Protein AF-A0A8J8MQC3-F1 (afdb_monomer)

pLDDT: mean 91.98, std 9.02, range [53.22, 98.75]

Solvent-accessible surface area (backbone atoms only — not comparable to full-atom values): 9879 Å² total; per-residue (Å²): 137,85,86,46,95,90,44,45,62,39,51,44,74,49,48,96,68,76,47,48,95,89,45,68,57,41,41,36,62,57,50,32,45,44,93,71,64,72,62,96,86,53,83,78,80,62,52,67,92,66,50,73,70,41,38,54,51,28,52,52,51,20,51,51,22,43,57,48,13,54,48,22,47,54,44,20,76,62,34,79,48,69,66,53,22,52,31,24,46,32,45,17,52,27,26,45,41,51,17,49,50,28,27,46,46,45,62,48,96,64,83,83,88,74,82,79,75,88,62,83,82,47,82,41,57,66,49,42,33,57,50,51,32,51,49,30,53,47,52,38,52,51,43,62,74,46,36,93,68,42,58,71,74,54,35,54,53,43,50,42,50,39,55,32,30,52,42,41,32,50,46,32,51,54,53,59,73,72,111

Organism: NCBI:txid1348613

Nearest PDB structures (foldseek):
  3o7r-assembly1_A  TM=7.666E-01  e=1.009E-02  Equus caballus
  5hqo-assembly1_A  TM=6.997E-01  e=7.873E-03  Equus caballus
  2fg8-assembly1_G  TM=7.806E-01  e=2.018E-02  Homo sapiens
  5d8r-assembly1_E-2  TM=7.360E-01  e=2.460E-02  Pseudomonas aeruginosa PAO1
  7mjq-assembly1_G  TM=2.977E-01  e=1.201E-01  Rattus norvegicus

Mean predicted aligned error: 4.15 Å

Radius of gyration: 16.19 Å; Cα contacts (8 Å, |Δi|>4): 223; chains: 1; bounding box: 40×36×42 Å

Structure (mmCIF, N/CA/C/O backbone):
data_AF-A0A8J8MQC3-F1
#
_entry.id   AF-A0A8J8MQC3-F1
#
loop_
_atom_site.group_PDB
_atom_site.id
_atom_site.type_symbol
_atom_site.label_atom_id
_atom_site.label_alt_id
_atom_site.label_comp_id
_atom_site.label_asym_id
_atom_site.label_entity_id
_atom_site.label_seq_id
_atom_site.pdbx_PDB_ins_code
_atom_site.Cartn_x
_atom_site.Cartn_y
_atom_site.Cartn_z
_atom_site.occupancy
_atom_site.B_iso_or_equiv
_atom_site.auth_seq_id
_atom_site.auth_comp_id
_atom_site.auth_asym_id
_atom_site.auth_atom_id
_atom_site.pdbx_PDB_model_num
ATOM 1 N N . MET A 1 1 ? 14.486 -1.994 0.206 1.00 76.06 1 MET A N 1
ATOM 2 C CA . MET A 1 1 ? 14.299 -1.926 1.677 1.00 76.06 1 MET A CA 1
ATOM 3 C C . MET A 1 1 ? 14.623 -3.294 2.251 1.00 76.06 1 MET A C 1
ATOM 5 O O . MET A 1 1 ? 14.338 -4.269 1.572 1.00 76.06 1 MET A O 1
ATOM 9 N N . THR A 1 2 ? 15.209 -3.383 3.447 1.00 86.50 2 THR A N 1
ATOM 10 C CA . THR A 1 2 ? 15.622 -4.672 4.035 1.00 86.50 2 THR A CA 1
ATOM 11 C C . THR A 1 2 ? 14.709 -5.054 5.197 1.00 86.50 2 THR A C 1
ATOM 13 O O . THR A 1 2 ? 14.585 -4.295 6.164 1.00 86.50 2 THR A O 1
ATOM 16 N N . ILE A 1 3 ? 14.092 -6.232 5.107 1.00 90.06 3 ILE A N 1
ATOM 17 C CA . ILE A 1 3 ? 13.278 -6.817 6.179 1.00 90.06 3 ILE A CA 1
ATOM 18 C C . ILE A 1 3 ? 14.213 -7.367 7.265 1.00 90.06 3 ILE A C 1
ATOM 20 O O . ILE A 1 3 ? 15.235 -7.978 6.959 1.00 90.06 3 ILE A O 1
ATOM 24 N N . ASN A 1 4 ? 13.910 -7.100 8.533 1.00 91.19 4 ASN A N 1
ATOM 25 C CA . ASN A 1 4 ? 14.691 -7.529 9.690 1.00 91.19 4 ASN A CA 1
ATOM 26 C C . ASN A 1 4 ? 13.816 -7.658 10.949 1.00 91.19 4 ASN A C 1
ATOM 28 O O . ASN A 1 4 ? 12.628 -7.334 10.951 1.00 91.19 4 ASN A O 1
ATOM 32 N N . ASN A 1 5 ? 14.440 -8.070 12.054 1.00 91.62 5 ASN A N 1
ATOM 33 C CA . ASN A 1 5 ? 13.800 -8.302 13.352 1.00 91.62 5 ASN A CA 1
ATOM 34 C C . ASN A 1 5 ? 13.118 -7.075 13.993 1.00 91.62 5 ASN A C 1
ATOM 36 O O . ASN A 1 5 ? 12.459 -7.223 15.016 1.00 91.62 5 ASN A O 1
ATOM 40 N N . LYS A 1 6 ? 13.274 -5.872 13.434 1.00 92.56 6 LYS A N 1
ATOM 41 C CA . LYS A 1 6 ? 12.630 -4.645 13.926 1.00 92.56 6 LYS A CA 1
ATOM 42 C C . LYS A 1 6 ? 11.442 -4.204 13.081 1.00 92.56 6 LYS A C 1
ATOM 44 O O . LYS A 1 6 ? 10.714 -3.321 13.517 1.00 92.56 6 LYS A O 1
ATOM 49 N N . ASN A 1 7 ? 11.281 -4.740 11.871 1.00 94.12 7 ASN A N 1
ATOM 50 C CA . ASN A 1 7 ? 10.292 -4.235 10.919 1.00 94.12 7 ASN A CA 1
ATOM 51 C C . ASN A 1 7 ? 9.411 -5.313 10.276 1.00 94.12 7 ASN A C 1
ATOM 53 O O . ASN A 1 7 ? 8.507 -4.956 9.531 1.00 94.12 7 ASN A O 1
ATOM 57 N N . TYR A 1 8 ? 9.619 -6.598 10.576 1.00 93.88 8 TYR A N 1
ATOM 58 C CA . TYR A 1 8 ? 8.833 -7.681 9.976 1.00 93.88 8 TYR A CA 1
ATOM 59 C C . TYR A 1 8 ? 7.328 -7.613 10.292 1.00 93.88 8 TYR A C 1
ATOM 61 O O . TYR A 1 8 ? 6.543 -8.108 9.493 1.00 93.88 8 TYR A O 1
ATOM 69 N N . GLN A 1 9 ? 6.925 -6.961 11.390 1.00 94.69 9 GLN A N 1
ATOM 70 C CA . GLN A 1 9 ? 5.516 -6.757 11.769 1.00 94.69 9 GLN A CA 1
ATOM 71 C C . GLN A 1 9 ? 4.951 -5.378 11.392 1.00 94.69 9 GLN A C 1
ATOM 73 O O . GLN A 1 9 ? 3.872 -5.021 11.859 1.00 94.69 9 GLN A O 1
ATOM 78 N N . LEU A 1 10 ? 5.665 -4.553 10.612 1.00 95.44 10 LEU A N 1
ATOM 79 C CA . LEU A 1 10 ? 5.071 -3.279 10.194 1.00 95.44 10 LEU A CA 1
ATOM 80 C C . LEU A 1 10 ? 3.808 -3.532 9.368 1.00 95.44 10 LEU A C 1
ATOM 82 O O . LEU A 1 10 ? 3.776 -4.428 8.528 1.00 95.44 10 LEU A O 1
ATOM 86 N N . ASN A 1 11 ? 2.805 -2.689 9.609 1.00 96.00 11 ASN A N 1
ATOM 87 C CA . ASN A 1 11 ? 1.535 -2.674 8.894 1.00 96.00 11 ASN A CA 1
ATOM 88 C C . ASN A 1 11 ? 0.714 -3.975 9.014 1.00 96.00 11 ASN A C 1
ATOM 90 O O . ASN A 1 11 ? -0.086 -4.289 8.134 1.00 96.00 11 ASN A O 1
ATOM 94 N N . ALA A 1 12 ? 0.911 -4.746 10.088 1.00 94.62 12 A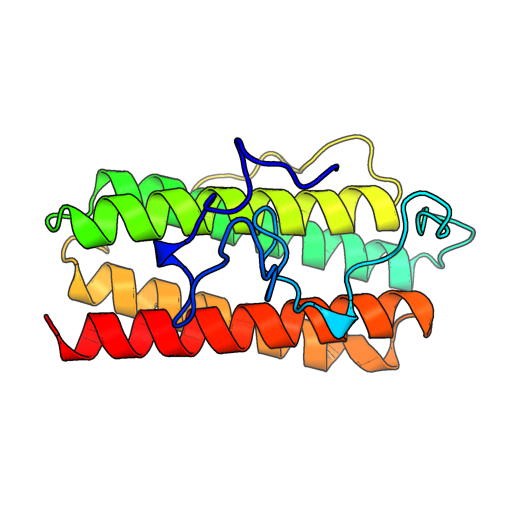LA A N 1
ATOM 95 C CA . ALA A 1 12 ? 0.283 -6.053 10.273 1.00 94.62 12 ALA A CA 1
ATOM 96 C C . ALA A 1 12 ? -1.257 -6.012 10.302 1.00 94.62 12 ALA A C 1
ATOM 98 O O . ALA A 1 12 ? -1.882 -6.979 9.880 1.00 94.62 12 ALA A O 1
ATOM 99 N N . SER A 1 13 ? -1.889 -4.907 10.723 1.00 94.56 13 SER A N 1
ATOM 100 C CA . SER A 1 13 ? -3.360 -4.824 10.777 1.00 94.56 13 SER A CA 1
ATOM 101 C C . SER A 1 13 ? -4.025 -4.765 9.399 1.00 94.56 13 SER A C 1
ATOM 103 O O . SER A 1 13 ? -5.230 -4.980 9.282 1.00 94.56 13 SER A O 1
ATOM 105 N N . THR A 1 14 ? -3.246 -4.505 8.347 1.00 94.69 14 THR A N 1
ATOM 106 C CA . THR A 1 14 ? -3.730 -4.403 6.962 1.00 94.69 14 THR A CA 1
ATOM 107 C C . THR A 1 14 ? -3.886 -5.759 6.271 1.00 94.69 14 THR A C 1
ATOM 109 O O . THR A 1 14 ? -4.305 -5.817 5.115 1.00 94.69 14 THR A O 1
ATOM 112 N N . PHE A 1 15 ? -3.589 -6.858 6.975 1.00 93.62 15 PHE A N 1
ATOM 113 C CA . PHE A 1 15 ? -3.551 -8.211 6.428 1.00 93.62 15 PHE A CA 1
ATOM 114 C C . PHE A 1 15 ? -4.220 -9.229 7.353 1.00 93.62 15 PHE A C 1
ATOM 116 O O . PHE A 1 15 ? -4.339 -9.020 8.556 1.00 93.62 15 PHE A O 1
ATOM 123 N N . THR A 1 16 ? -4.677 -10.350 6.786 1.00 91.62 16 THR A N 1
ATOM 124 C CA . THR A 1 16 ? -5.318 -11.427 7.565 1.00 91.62 16 THR A CA 1
ATOM 125 C C . THR A 1 16 ? -4.336 -12.444 8.138 1.00 91.62 16 THR A C 1
ATOM 127 O O . THR A 1 16 ? -4.723 -13.261 8.970 1.00 91.62 16 THR A O 1
ATOM 130 N N . ASP A 1 17 ? -3.096 -12.445 7.658 1.00 90.56 17 ASP A N 1
ATOM 131 C CA . ASP A 1 17 ? -2.012 -13.272 8.179 1.00 90.56 17 ASP A CA 1
ATOM 132 C C . ASP A 1 17 ? -0.860 -12.386 8.669 1.00 90.56 17 ASP A C 1
ATOM 134 O O . ASP A 1 17 ? -0.789 -11.192 8.370 1.00 90.56 17 ASP A O 1
ATOM 138 N N . GLU A 1 18 ? 0.024 -12.978 9.466 1.00 90.38 18 GLU A N 1
ATOM 139 C CA . GLU A 1 18 ? 1.074 -12.250 10.165 1.00 90.38 18 GLU A CA 1
ATOM 140 C C . GLU A 1 18 ? 2.448 -12.835 9.847 1.00 90.38 18 GLU A C 1
ATOM 142 O O . GLU A 1 18 ? 2.668 -14.049 9.876 1.00 90.38 18 GLU A O 1
ATOM 147 N N . ASN A 1 19 ? 3.407 -11.945 9.600 1.00 94.75 19 ASN A N 1
ATOM 148 C CA . ASN A 1 19 ? 4.815 -12.308 9.567 1.00 94.75 19 ASN A CA 1
ATOM 149 C C . ASN A 1 19 ? 5.306 -12.694 10.970 1.00 94.75 19 ASN A C 1
ATOM 151 O O . ASN A 1 19 ? 4.961 -12.065 11.973 1.00 94.75 19 ASN A O 1
ATOM 155 N N . THR A 1 20 ? 6.235 -13.642 11.023 1.00 93.62 20 THR A N 1
ATOM 156 C CA . THR A 1 20 ? 7.030 -13.950 12.219 1.00 93.62 20 THR A CA 1
ATOM 157 C C . THR A 1 20 ? 8.511 -13.684 11.955 1.00 93.62 20 THR A C 1
ATOM 159 O O . THR A 1 20 ? 8.927 -13.467 10.818 1.00 93.62 20 THR A O 1
ATOM 162 N N . ASP A 1 21 ? 9.340 -13.717 12.996 1.00 88.06 21 ASP A N 1
ATOM 163 C CA . ASP A 1 21 ? 10.797 -13.603 12.860 1.00 88.06 21 ASP A CA 1
ATOM 164 C C . ASP A 1 21 ? 11.432 -14.792 12.111 1.00 88.06 21 ASP A C 1
ATOM 166 O O . ASP A 1 21 ? 12.577 -14.702 11.667 1.00 88.06 21 ASP A O 1
ATOM 170 N N . GLN A 1 22 ? 10.680 -15.885 11.946 1.00 90.00 22 GLN A N 1
ATOM 171 C CA . GLN A 1 22 ? 11.092 -17.112 11.260 1.00 90.00 22 GLN A CA 1
ATOM 172 C C . GLN A 1 22 ? 10.432 -17.299 9.889 1.00 90.00 22 GLN A C 1
ATOM 174 O O . GLN A 1 22 ? 10.943 -18.064 9.073 1.00 90.00 22 GLN A O 1
ATOM 179 N N . LEU A 1 23 ? 9.309 -16.624 9.628 1.00 92.00 23 LEU A N 1
ATOM 180 C CA . LEU A 1 23 ? 8.507 -16.790 8.418 1.00 92.00 23 LEU A CA 1
ATOM 181 C C . LEU A 1 23 ? 7.966 -15.440 7.948 1.00 92.00 23 LEU A C 1
ATOM 183 O O . LEU A 1 23 ? 7.092 -14.856 8.590 1.00 92.00 23 LEU A O 1
ATOM 187 N N . ILE A 1 24 ? 8.479 -14.969 6.813 1.00 94.38 24 ILE A N 1
ATOM 188 C CA . ILE A 1 24 ? 8.035 -13.737 6.159 1.00 94.38 24 ILE A CA 1
ATOM 189 C C . ILE A 1 24 ? 7.097 -14.115 5.014 1.00 94.38 24 ILE A C 1
ATOM 191 O O . ILE A 1 24 ? 7.557 -14.523 3.955 1.00 94.38 24 ILE A O 1
ATOM 195 N N . LEU A 1 25 ? 5.794 -13.961 5.239 1.00 94.62 25 LEU A N 1
ATOM 196 C CA . LEU A 1 25 ? 4.730 -14.239 4.270 1.00 94.62 25 LEU A CA 1
ATOM 197 C C . LEU A 1 25 ? 4.536 -13.090 3.275 1.00 94.62 25 LEU A C 1
ATOM 199 O O . LEU A 1 25 ? 4.063 -13.296 2.156 1.00 94.62 25 LEU A O 1
ATOM 203 N N . ARG A 1 26 ? 4.879 -11.865 3.688 1.00 94.75 26 ARG A N 1
ATOM 204 C CA . ARG A 1 26 ? 4.675 -10.643 2.904 1.00 94.75 26 ARG A CA 1
ATOM 205 C C . ARG A 1 26 ? 5.668 -9.541 3.250 1.00 94.75 26 ARG A C 1
ATOM 207 O O . ARG A 1 26 ? 6.225 -9.485 4.347 1.00 94.75 26 ARG A O 1
ATOM 214 N N . CYS A 1 27 ? 5.860 -8.613 2.322 1.00 94.94 27 CYS A N 1
ATOM 215 C CA . CYS A 1 27 ? 6.618 -7.393 2.542 1.00 94.94 27 CYS A CA 1
ATOM 216 C C . CYS A 1 27 ? 5.908 -6.527 3.597 1.00 94.94 27 CYS A C 1
ATOM 218 O O . CYS A 1 27 ? 4.796 -6.069 3.344 1.00 94.94 27 CYS A O 1
ATOM 220 N N . PRO A 1 28 ? 6.542 -6.190 4.730 1.00 95.56 28 PRO A N 1
ATOM 221 C CA . PRO A 1 28 ? 5.906 -5.374 5.765 1.00 95.56 28 PRO A CA 1
ATOM 222 C C . PRO A 1 28 ? 5.757 -3.894 5.361 1.00 95.56 28 PRO A C 1
ATOM 224 O O . PRO A 1 28 ? 5.124 -3.106 6.054 1.00 95.56 28 PRO A O 1
ATOM 227 N N . PHE A 1 29 ? 6.354 -3.481 4.239 1.00 95.31 29 PHE A N 1
ATOM 228 C CA . PHE A 1 29 ? 6.295 -2.099 3.757 1.00 95.31 29 PHE A CA 1
ATOM 229 C C . PHE A 1 29 ? 5.200 -1.867 2.715 1.00 95.31 29 PHE A C 1
ATOM 231 O O . PHE A 1 29 ? 4.655 -0.772 2.661 1.00 95.31 29 PHE A O 1
ATOM 238 N N . CYS A 1 30 ? 4.924 -2.862 1.869 1.00 94.94 30 CYS A N 1
ATOM 239 C CA . CYS A 1 30 ? 4.008 -2.729 0.730 1.00 94.94 30 CYS A CA 1
ATOM 240 C C . CYS A 1 30 ? 3.090 -3.943 0.536 1.00 94.94 30 CYS A C 1
ATOM 242 O O . CYS A 1 30 ? 2.529 -4.115 -0.533 1.00 94.94 30 CYS A O 1
ATOM 244 N N . GLY A 1 31 ? 3.035 -4.872 1.490 1.00 96.00 31 GLY A N 1
ATOM 245 C CA . GLY A 1 31 ? 2.124 -6.020 1.466 1.00 96.00 31 GLY A CA 1
ATOM 246 C C . GLY A 1 31 ? 2.389 -7.115 0.438 1.00 96.00 31 GLY A C 1
ATOM 247 O O . GLY A 1 31 ? 1.760 -8.165 0.526 1.00 96.00 31 GLY A O 1
ATOM 248 N N . ALA A 1 32 ? 3.306 -6.913 -0.512 1.00 95.31 32 ALA A N 1
ATOM 249 C CA . ALA A 1 32 ? 3.587 -7.885 -1.568 1.00 95.31 32 ALA A CA 1
ATOM 250 C C . ALA A 1 32 ? 3.919 -9.272 -0.990 1.00 95.31 32 ALA A C 1
ATOM 252 O O . ALA A 1 32 ? 4.734 -9.373 -0.074 1.00 95.31 32 ALA A O 1
ATOM 253 N N . MET A 1 33 ? 3.304 -10.325 -1.532 1.00 94.12 33 MET A N 1
ATOM 254 C CA . MET A 1 33 ? 3.473 -11.705 -1.055 1.00 94.12 33 MET A CA 1
ATOM 255 C C . MET A 1 33 ? 4.922 -12.197 -1.166 1.00 94.12 33 MET A C 1
ATOM 257 O O . MET A 1 33 ? 5.699 -11.685 -1.976 1.00 94.12 33 MET A O 1
ATOM 261 N N . GLU A 1 34 ? 5.268 -13.235 -0.399 1.00 91.88 34 GLU A N 1
ATOM 262 C CA . GLU A 1 34 ? 6.602 -13.854 -0.365 1.00 91.88 34 GLU A CA 1
ATOM 263 C C . GLU A 1 34 ? 7.156 -14.198 -1.754 1.00 91.88 34 GLU A C 1
ATOM 265 O O . GLU A 1 34 ? 8.348 -14.049 -2.005 1.00 91.88 34 GLU A O 1
ATOM 270 N N . THR A 1 35 ? 6.284 -14.566 -2.696 1.00 90.50 35 THR A N 1
ATOM 271 C CA . THR A 1 35 ? 6.644 -14.906 -4.080 1.00 90.50 35 THR A CA 1
ATOM 272 C C . THR A 1 35 ? 7.213 -13.732 -4.876 1.00 90.50 35 THR A C 1
ATOM 274 O O . THR A 1 35 ? 7.800 -13.945 -5.934 1.00 90.50 35 THR A O 1
ATOM 277 N N . HIS A 1 36 ? 7.024 -12.502 -4.393 1.00 89.75 36 HIS A N 1
ATOM 278 C CA . HIS A 1 36 ? 7.569 -11.272 -4.974 1.00 89.75 36 HIS A CA 1
ATOM 279 C C . HIS A 1 36 ? 8.744 -10.707 -4.164 1.00 89.75 36 HIS A C 1
ATOM 281 O O . HIS A 1 36 ? 9.266 -9.644 -4.505 1.00 89.75 36 HIS A O 1
ATOM 287 N N . LEU A 1 37 ? 9.160 -11.379 -3.084 1.00 87.12 37 LEU A N 1
ATOM 288 C CA . LEU A 1 37 ? 10.315 -10.972 -2.290 1.00 87.12 37 LEU A CA 1
ATOM 289 C C . LEU A 1 37 ? 11.600 -11.466 -2.957 1.00 87.12 37 LEU A C 1
ATOM 291 O O . LEU A 1 37 ? 11.935 -12.647 -2.913 1.00 87.12 37 LEU A O 1
ATOM 295 N N . GLY A 1 38 ? 12.321 -10.530 -3.565 1.00 78.12 38 GLY A N 1
ATOM 296 C CA . GLY A 1 38 ? 13.616 -10.795 -4.178 1.00 78.12 38 GLY A CA 1
ATOM 297 C C . GLY A 1 38 ? 14.770 -10.895 -3.180 1.00 78.12 38 GLY A C 1
ATOM 298 O O . GLY A 1 38 ? 14.708 -10.382 -2.057 1.00 78.12 38 GLY A O 1
ATOM 299 N N . SER A 1 39 ? 15.866 -11.521 -3.612 1.00 72.12 39 SER A N 1
ATOM 300 C CA . SER A 1 39 ? 17.147 -11.452 -2.894 1.00 72.12 39 SER A CA 1
ATOM 301 C C . SER A 1 39 ? 17.756 -10.039 -2.953 1.00 72.12 39 SER A C 1
ATOM 303 O O . SER A 1 39 ? 17.381 -9.223 -3.792 1.00 72.12 39 SER A O 1
ATOM 305 N N . GLN A 1 40 ? 18.725 -9.726 -2.081 1.00 64.31 40 GLN A N 1
ATOM 306 C CA . GLN A 1 40 ? 19.401 -8.414 -2.108 1.00 64.31 40 GLN A CA 1
ATOM 307 C C . GLN A 1 40 ? 20.149 -8.136 -3.423 1.00 64.31 40 GLN A C 1
ATOM 309 O O . GLN A 1 40 ? 20.385 -6.973 -3.743 1.00 64.31 40 GLN A O 1
ATOM 314 N N . ASP A 1 41 ? 20.489 -9.187 -4.170 1.00 62.38 41 ASP A N 1
ATOM 315 C CA . ASP A 1 41 ? 21.225 -9.113 -5.432 1.00 62.38 41 ASP A CA 1
ATOM 316 C C . ASP A 1 41 ? 20.295 -9.053 -6.660 1.00 62.38 41 ASP A C 1
ATOM 318 O O . ASP A 1 41 ? 20.767 -8.976 -7.797 1.00 62.38 41 ASP A O 1
ATOM 322 N N . GLU A 1 42 ? 18.970 -9.091 -6.460 1.00 66.25 42 GLU A N 1
ATOM 323 C CA . GLU A 1 42 ? 18.007 -8.976 -7.553 1.00 66.25 42 GLU A CA 1
ATOM 324 C C . GLU A 1 42 ? 17.859 -7.542 -8.068 1.00 66.25 42 GLU A C 1
ATOM 326 O O . GLU A 1 42 ? 17.950 -6.547 -7.347 1.00 66.25 42 GLU A O 1
ATOM 331 N N . HIS A 1 43 ? 17.634 -7.452 -9.377 1.00 61.91 43 HIS A N 1
ATOM 332 C CA . HIS A 1 43 ? 17.618 -6.205 -10.120 1.00 61.91 43 HIS A CA 1
ATOM 333 C C . HIS A 1 43 ? 16.491 -5.274 -9.646 1.00 61.91 43 HIS A C 1
ATOM 335 O O . HIS A 1 43 ? 15.312 -5.628 -9.680 1.00 61.91 43 HIS A O 1
ATOM 341 N N . VAL A 1 44 ? 16.850 -4.050 -9.251 1.00 65.12 44 VAL A N 1
ATOM 342 C CA . VAL A 1 44 ? 15.877 -2.986 -8.985 1.00 65.12 44 VAL A CA 1
ATOM 343 C C . VAL A 1 44 ? 15.340 -2.494 -10.324 1.00 65.12 44 VAL A C 1
ATOM 345 O O . VAL A 1 44 ? 16.075 -1.893 -11.105 1.00 65.12 44 VAL A O 1
ATOM 348 N N . TYR A 1 45 ? 14.057 -2.737 -10.587 1.00 69.62 45 TYR A N 1
ATOM 349 C CA . TYR A 1 45 ? 13.396 -2.208 -11.775 1.00 69.62 45 TYR A CA 1
ATOM 350 C C . TYR A 1 45 ? 13.371 -0.676 -11.718 1.00 69.62 45 TYR A C 1
ATOM 352 O O . TYR A 1 45 ? 12.715 -0.086 -10.859 1.00 69.62 45 TYR A O 1
ATOM 360 N N . ALA A 1 46 ? 14.107 -0.042 -12.625 1.00 68.38 46 ALA A N 1
ATOM 361 C CA . ALA A 1 46 ? 14.183 1.406 -12.756 1.00 68.38 46 ALA A CA 1
ATOM 362 C C . ALA A 1 46 ? 13.481 1.886 -14.033 1.00 68.38 46 ALA A C 1
ATOM 364 O O . ALA A 1 46 ? 13.215 1.113 -14.957 1.00 68.38 46 ALA A O 1
ATOM 365 N N . ALA A 1 47 ? 13.186 3.185 -14.072 1.00 69.12 47 ALA A N 1
ATOM 366 C CA . ALA A 1 47 ? 12.641 3.850 -15.244 1.00 69.12 47 ALA A CA 1
ATOM 367 C C . ALA A 1 47 ? 13.643 3.815 -16.407 1.00 69.12 47 ALA A C 1
ATOM 369 O O . ALA A 1 47 ? 14.573 4.618 -16.458 1.00 69.12 47 ALA A O 1
ATOM 370 N N . GLU A 1 48 ? 13.438 2.923 -17.376 1.00 72.56 48 GLU A N 1
ATOM 371 C CA . GLU A 1 48 ? 14.233 2.907 -18.604 1.00 72.56 48 GLU A CA 1
ATOM 372 C C . GLU A 1 48 ? 13.341 2.907 -19.849 1.00 72.56 48 GLU A C 1
ATOM 374 O O . GLU A 1 48 ? 12.456 2.066 -20.027 1.00 72.56 48 GLU A O 1
ATOM 379 N N . GLY A 1 49 ? 13.568 3.894 -20.724 1.00 77.31 49 GLY A N 1
ATOM 380 C CA . GLY A 1 49 ? 13.043 3.918 -22.094 1.00 77.31 49 GLY A CA 1
ATOM 381 C C . GLY A 1 49 ? 11.517 3.873 -22.239 1.00 77.31 49 GLY A C 1
ATOM 382 O O . GLY A 1 49 ? 11.020 3.511 -23.306 1.00 77.31 49 GLY A O 1
ATOM 383 N N . HIS A 1 50 ? 10.752 4.202 -21.194 1.00 88.50 50 HIS A N 1
ATOM 384 C CA . HIS A 1 50 ? 9.293 4.134 -21.241 1.00 88.50 50 HIS A CA 1
ATOM 385 C C . HIS A 1 50 ? 8.714 5.083 -22.293 1.00 88.50 50 HIS A C 1
ATOM 387 O O . HIS A 1 50 ? 9.063 6.262 -22.353 1.00 88.50 50 HIS A O 1
ATOM 393 N N . SER A 1 51 ? 7.764 4.583 -23.090 1.00 93.12 51 SER A N 1
ATOM 394 C CA . SER A 1 51 ? 6.991 5.437 -23.994 1.00 93.12 51 SER A CA 1
ATOM 395 C C . SER A 1 51 ? 6.175 6.470 -23.210 1.00 93.12 51 SER A C 1
ATOM 397 O O . SER A 1 51 ? 5.786 6.229 -22.065 1.00 93.12 51 SER A O 1
ATOM 399 N N . TYR A 1 52 ? 5.814 7.582 -23.858 1.00 94.69 52 TYR A N 1
ATOM 400 C CA . TYR A 1 52 ? 4.927 8.597 -23.273 1.00 94.69 52 TYR A CA 1
ATOM 401 C C . TYR A 1 52 ? 3.626 7.997 -22.706 1.00 94.69 52 TYR A C 1
ATOM 403 O O . TYR A 1 52 ? 3.147 8.404 -21.649 1.00 94.69 52 TYR A O 1
ATOM 411 N N . LYS A 1 53 ? 3.067 6.983 -23.383 1.00 96.69 53 LYS A N 1
ATOM 412 C CA . LYS A 1 53 ? 1.858 6.287 -22.926 1.00 96.69 53 LYS A CA 1
ATOM 413 C C . LYS A 1 53 ? 2.087 5.568 -21.593 1.00 96.69 53 LYS A C 1
ATOM 415 O O . LYS A 1 53 ? 1.247 5.677 -20.706 1.00 96.69 53 LYS A O 1
ATOM 420 N N . VAL A 1 54 ? 3.210 4.865 -21.450 1.00 96.62 54 VAL A N 1
ATOM 421 C CA . VAL A 1 54 ? 3.561 4.133 -20.221 1.00 96.62 54 VAL A CA 1
ATOM 422 C C . VAL A 1 54 ? 3.849 5.106 -19.081 1.00 96.62 54 VAL A C 1
ATOM 424 O O . VAL A 1 54 ? 3.307 4.929 -17.995 1.00 96.62 54 VAL A O 1
ATOM 427 N N . GLN A 1 55 ? 4.598 6.182 -19.341 1.00 95.88 55 GLN A N 1
ATOM 428 C CA . GLN A 1 55 ? 4.837 7.234 -18.346 1.00 95.88 55 GLN A CA 1
ATOM 429 C C . GLN A 1 55 ? 3.522 7.828 -17.834 1.00 95.88 55 GLN A C 1
ATOM 431 O O . GLN A 1 55 ? 3.329 7.958 -16.632 1.00 95.88 55 GLN A O 1
ATOM 436 N N . LYS A 1 56 ? 2.566 8.114 -18.725 1.00 97.38 56 LYS A N 1
ATOM 437 C CA . LYS A 1 56 ? 1.249 8.621 -18.320 1.00 97.38 56 LYS A CA 1
ATOM 438 C C . LYS A 1 56 ? 0.470 7.625 -17.455 1.00 97.38 56 LYS A C 1
ATOM 440 O O . LYS A 1 56 ? -0.234 8.043 -16.544 1.00 97.38 56 LYS A O 1
ATOM 445 N N . ILE A 1 57 ? 0.573 6.325 -17.731 1.00 98.38 57 ILE A N 1
ATOM 446 C CA . ILE A 1 57 ? -0.063 5.285 -16.907 1.00 98.38 57 ILE A CA 1
ATOM 447 C C . ILE A 1 57 ? 0.557 5.261 -15.507 1.00 98.38 57 ILE A C 1
ATOM 449 O O . ILE A 1 57 ? -0.185 5.266 -14.530 1.00 98.38 57 ILE A O 1
ATOM 453 N N . LEU A 1 58 ? 1.886 5.297 -15.409 1.00 97.56 58 LEU A N 1
ATOM 454 C CA . LEU A 1 58 ? 2.599 5.323 -14.129 1.00 97.56 58 LEU A CA 1
ATOM 455 C C . LEU A 1 58 ? 2.326 6.606 -13.334 1.00 97.56 58 LEU A C 1
ATOM 457 O O . LEU A 1 58 ? 2.158 6.542 -12.124 1.00 97.56 58 LEU A O 1
ATOM 461 N N . ASP A 1 59 ? 2.209 7.757 -14.000 1.00 97.31 59 ASP A N 1
ATOM 462 C CA . ASP A 1 59 ? 1.811 9.021 -13.364 1.00 97.31 59 ASP A CA 1
ATOM 463 C C . ASP A 1 59 ? 0.396 8.933 -12.772 1.00 97.31 59 ASP A C 1
ATOM 465 O O . ASP A 1 59 ? 0.162 9.351 -11.638 1.00 97.31 59 ASP A O 1
ATOM 469 N N . MET A 1 60 ? -0.552 8.345 -13.510 1.00 98.00 60 MET A N 1
ATOM 470 C CA . MET A 1 60 ? -1.905 8.115 -12.997 1.00 98.00 60 MET A CA 1
ATOM 471 C C . MET A 1 60 ? -1.917 7.122 -11.827 1.00 98.00 60 MET A C 1
ATOM 473 O O . MET A 1 60 ? -2.635 7.364 -10.862 1.00 98.00 60 MET A O 1
ATOM 477 N N . ALA A 1 61 ? -1.124 6.049 -11.898 1.00 98.31 61 ALA A N 1
ATOM 478 C CA . ALA A 1 61 ? -1.001 5.056 -10.830 1.00 98.31 61 ALA A CA 1
ATOM 479 C C . ALA A 1 61 ? -0.416 5.687 -9.559 1.00 98.31 61 ALA A C 1
ATOM 481 O O . ALA A 1 61 ? -0.990 5.581 -8.485 1.00 98.31 61 ALA A O 1
ATOM 482 N N . MET A 1 62 ? 0.672 6.449 -9.695 1.00 97.88 62 MET A N 1
ATOM 483 C CA . MET A 1 62 ? 1.276 7.194 -8.592 1.00 97.88 62 MET A CA 1
ATOM 484 C C . MET A 1 62 ? 0.264 8.130 -7.922 1.00 97.88 62 MET A C 1
ATOM 486 O O . MET A 1 62 ? 0.162 8.153 -6.701 1.00 97.88 62 MET A O 1
ATOM 490 N N . LYS A 1 63 ? -0.500 8.899 -8.709 1.00 97.50 63 LYS A N 1
ATOM 491 C CA . LYS A 1 63 ? -1.526 9.812 -8.178 1.00 97.50 63 LYS A CA 1
ATOM 492 C C . LYS A 1 63 ? -2.644 9.076 -7.453 1.00 97.50 63 LYS A C 1
ATOM 494 O O . LYS A 1 63 ? -3.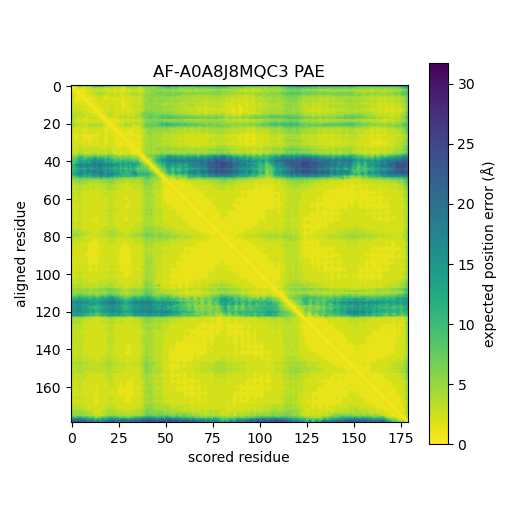104 9.577 -6.434 1.00 97.50 63 LYS A O 1
ATOM 499 N N . LEU A 1 64 ? -3.081 7.934 -7.982 1.00 97.81 64 LEU A N 1
ATOM 500 C CA . LEU A 1 64 ? -4.094 7.094 -7.347 1.00 97.81 64 LEU A CA 1
ATOM 501 C C . LEU A 1 64 ? -3.664 6.697 -5.932 1.00 97.81 64 LEU A C 1
ATOM 503 O O . LEU A 1 64 ? -4.415 6.942 -4.992 1.00 97.81 64 LEU A O 1
ATOM 507 N N . GLU A 1 65 ? -2.434 6.213 -5.777 1.00 98.25 65 GLU A N 1
ATOM 508 C CA . GLU A 1 65 ? -1.957 5.748 -4.470 1.00 98.25 65 GLU A CA 1
ATOM 509 C C . GLU A 1 65 ? -1.644 6.887 -3.504 1.00 98.25 65 GLU A C 1
ATOM 511 O O . GLU A 1 65 ? -1.900 6.763 -2.309 1.00 98.25 65 GLU A O 1
ATOM 516 N N . VAL A 1 66 ? -1.218 8.060 -3.990 1.00 97.44 66 VAL A N 1
ATOM 517 C CA . VAL A 1 66 ? -1.178 9.255 -3.125 1.00 97.44 66 VAL A CA 1
ATOM 518 C C . VAL A 1 66 ? -2.585 9.631 -2.651 1.00 97.44 66 VAL A C 1
ATOM 520 O O . VAL A 1 66 ? -2.772 9.884 -1.464 1.00 97.44 66 VAL A O 1
ATOM 523 N N . PHE A 1 67 ? -3.593 9.618 -3.531 1.00 95.75 67 PHE A N 1
ATOM 524 C CA . PHE A 1 67 ? -4.977 9.910 -3.136 1.00 95.75 67 PHE A CA 1
ATOM 525 C C . PHE A 1 67 ? -5.540 8.906 -2.121 1.00 95.75 67 PHE A C 1
ATOM 527 O O . PHE A 1 67 ? -6.374 9.292 -1.295 1.00 95.75 67 PHE A O 1
ATOM 534 N N . ASN A 1 68 ? -5.143 7.636 -2.193 1.00 96.88 68 ASN A N 1
ATOM 535 C CA . ASN A 1 68 ? -5.538 6.621 -1.217 1.00 96.88 68 ASN A CA 1
ATOM 536 C C . ASN A 1 68 ? -4.789 6.808 0.107 1.00 96.88 68 ASN A C 1
ATOM 538 O O . ASN A 1 68 ? -5.424 6.876 1.157 1.00 96.88 68 ASN A O 1
ATOM 542 N N . SER A 1 69 ? -3.472 7.017 0.057 1.00 96.88 69 SER A N 1
ATOM 543 C CA . SER A 1 69 ? -2.639 7.293 1.233 1.00 96.88 69 SER A CA 1
ATOM 544 C C . SER A 1 69 ? -3.139 8.494 2.040 1.00 96.88 69 SER A C 1
ATOM 546 O O . SER A 1 69 ? -3.309 8.397 3.258 1.00 96.88 69 SER A O 1
ATOM 548 N N . GLU A 1 70 ? -3.444 9.601 1.359 1.00 95.12 70 GLU A N 1
ATOM 549 C CA . GLU A 1 70 ? -3.984 10.820 1.966 1.00 95.12 70 GLU A CA 1
ATOM 550 C C . GLU A 1 70 ? -5.380 10.599 2.563 1.00 95.12 70 GLU A C 1
ATOM 552 O O . GLU A 1 70 ? -5.681 11.096 3.649 1.00 95.12 70 GLU A O 1
ATOM 557 N N . PHE A 1 71 ? -6.244 9.843 1.875 1.00 95.25 71 PHE A N 1
ATOM 558 C CA . PHE A 1 71 ? -7.547 9.467 2.426 1.00 95.25 71 PHE A CA 1
ATOM 559 C C . PHE A 1 7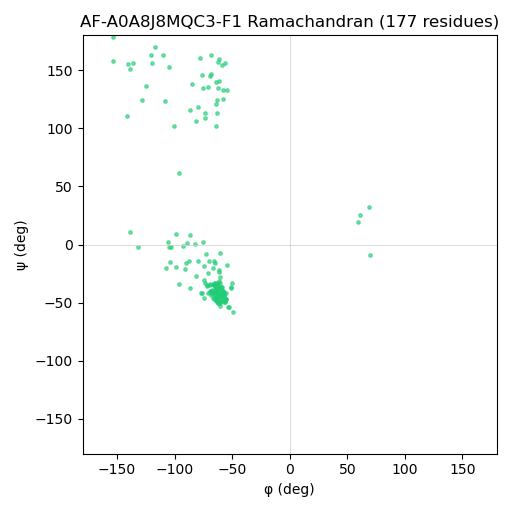1 ? -7.385 8.680 3.725 1.00 95.25 71 PHE A C 1
ATOM 561 O O . PHE A 1 71 ? -8.028 9.013 4.717 1.00 95.25 71 PHE A O 1
ATOM 568 N N . TYR A 1 72 ? -6.516 7.672 3.737 1.00 97.00 72 TYR A N 1
ATOM 569 C CA . TYR A 1 72 ? -6.287 6.838 4.910 1.00 97.00 72 TYR A CA 1
ATOM 570 C C . TYR A 1 72 ? -5.669 7.606 6.074 1.00 97.00 72 TYR A C 1
ATOM 572 O O . TYR A 1 72 ? -6.047 7.393 7.227 1.00 97.00 72 TYR A O 1
ATOM 580 N N . GLU A 1 73 ? -4.795 8.570 5.792 1.00 95.56 73 GLU A N 1
ATOM 581 C CA . GLU A 1 73 ? -4.268 9.449 6.830 1.00 95.56 73 GLU A CA 1
ATOM 582 C C . GLU A 1 73 ? -5.401 10.234 7.511 1.00 95.56 73 GLU A C 1
ATOM 584 O O . GLU A 1 73 ? -5.492 10.265 8.740 1.00 95.56 73 GLU A O 1
ATOM 589 N N . GLU A 1 74 ? -6.315 10.815 6.734 1.00 94.38 74 GLU A N 1
ATOM 590 C CA . GLU A 1 74 ? -7.458 11.565 7.263 1.00 94.38 74 GLU A CA 1
ATOM 591 C C . GLU A 1 74 ? -8.527 10.667 7.899 1.00 94.38 74 GLU A C 1
ATOM 593 O O . GLU A 1 74 ? -9.142 11.047 8.899 1.00 94.38 74 GLU A O 1
ATOM 598 N N . ALA A 1 75 ? -8.739 9.465 7.364 1.00 94.81 75 ALA A N 1
ATOM 599 C CA . ALA A 1 75 ? -9.642 8.471 7.931 1.00 94.81 75 ALA A CA 1
ATOM 600 C C . ALA A 1 75 ? -9.157 8.016 9.310 1.00 94.81 75 ALA A C 1
ATOM 602 O O . ALA A 1 75 ? -9.957 7.923 10.240 1.00 94.81 75 ALA A O 1
ATOM 603 N N . SER A 1 76 ? -7.843 7.833 9.483 1.00 96.44 76 SER A N 1
ATOM 604 C CA . SER A 1 76 ? -7.256 7.466 10.775 1.00 96.44 76 SER A CA 1
ATOM 605 C C . SER A 1 76 ? -7.566 8.507 11.855 1.00 96.44 76 SER A C 1
ATOM 607 O O . SER A 1 76 ? -7.903 8.155 12.982 1.00 96.44 76 SER A O 1
ATOM 609 N N . LYS A 1 77 ? -7.536 9.800 11.509 1.00 94.88 77 LYS A N 1
ATOM 610 C CA . LYS A 1 77 ? -7.822 10.912 12.434 1.00 94.88 77 LYS A CA 1
ATOM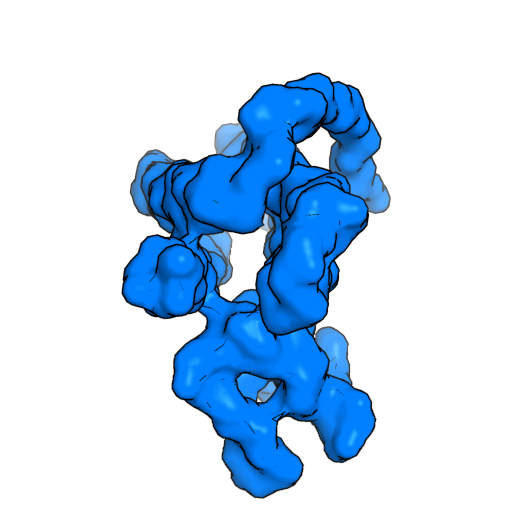 611 C C . LYS A 1 77 ? -9.303 10.991 12.821 1.00 94.88 77 LYS A C 1
ATOM 613 O O . LYS A 1 77 ? -9.624 11.549 13.867 1.00 94.88 77 LYS A O 1
ATOM 618 N N . GLN A 1 78 ? -10.190 10.468 11.976 1.00 94.00 78 GLN A N 1
ATOM 619 C CA . GLN A 1 78 ? -11.645 10.523 12.154 1.00 94.00 78 GLN A CA 1
ATOM 620 C C . GLN A 1 78 ? -12.240 9.242 12.749 1.00 94.00 78 GLN A C 1
ATOM 622 O O . GLN A 1 78 ? -13.355 9.289 13.274 1.00 94.00 78 GLN A O 1
ATOM 627 N N . ALA A 1 79 ? -11.517 8.124 12.674 1.00 94.94 79 ALA A N 1
ATOM 628 C CA . ALA A 1 79 ? -11.942 6.840 13.210 1.00 94.94 79 ALA A CA 1
ATOM 629 C C . ALA A 1 79 ? -12.229 6.926 14.716 1.00 94.94 79 ALA A C 1
ATOM 631 O O . ALA A 1 79 ? -11.440 7.468 15.496 1.00 94.94 79 ALA A O 1
ATOM 632 N N . LYS A 1 80 ? -13.371 6.376 15.133 1.00 94.62 80 LYS A N 1
ATOM 633 C CA . LYS A 1 80 ? -13.779 6.312 16.544 1.00 94.62 80 LYS A CA 1
ATOM 634 C C . LYS A 1 80 ? -13.203 5.074 17.219 1.00 94.62 80 LYS A C 1
ATOM 636 O O . LYS A 1 80 ? -12.808 5.141 18.384 1.00 94.62 80 LYS A O 1
ATOM 641 N N . SER A 1 81 ? -13.148 3.959 16.495 1.00 95.62 81 SER A N 1
ATOM 642 C CA . SER A 1 81 ? -12.470 2.741 16.920 1.00 95.62 81 SER A CA 1
ATOM 643 C C . SER A 1 81 ? -10.950 2.916 16.896 1.00 95.62 81 SER A C 1
ATOM 645 O O . SER A 1 81 ? -10.370 3.419 15.932 1.00 95.62 81 SER A O 1
ATOM 647 N N . LYS A 1 82 ? -10.287 2.450 17.961 1.00 96.44 82 LYS A N 1
ATOM 648 C CA . LYS A 1 82 ? -8.818 2.418 18.029 1.00 96.44 82 LYS A CA 1
ATOM 649 C C . LYS A 1 82 ? -8.227 1.475 16.986 1.00 96.44 82 LYS A C 1
ATOM 651 O O . LYS A 1 82 ? -7.182 1.788 16.426 1.00 96.44 82 LYS A O 1
ATOM 656 N N . ASP A 1 83 ? -8.903 0.366 16.715 1.00 96.12 83 ASP A N 1
ATOM 657 C CA . ASP A 1 83 ? -8.427 -0.627 15.756 1.00 96.12 83 ASP A CA 1
ATOM 658 C C . ASP A 1 83 ? -8.507 -0.060 14.335 1.00 96.12 83 ASP A C 1
ATOM 660 O O . ASP A 1 83 ? -7.553 -0.173 13.572 1.00 96.12 83 ASP A O 1
ATOM 664 N N . LEU A 1 84 ? -9.581 0.672 14.014 1.00 97.00 84 LEU A N 1
ATOM 665 C CA . LEU A 1 84 ? -9.706 1.361 12.726 1.00 97.00 84 LEU A CA 1
ATOM 666 C C . LEU A 1 84 ? -8.741 2.536 12.580 1.00 97.00 84 LEU A C 1
ATOM 668 O O . LEU A 1 84 ? -8.225 2.770 11.489 1.00 97.00 84 LEU A O 1
ATOM 672 N N . HIS A 1 85 ? -8.455 3.256 13.667 1.00 97.06 85 HIS A N 1
ATOM 673 C CA . HIS A 1 85 ? -7.397 4.263 13.664 1.00 97.06 85 HIS A CA 1
ATOM 674 C C . HIS A 1 85 ? -6.055 3.650 13.243 1.00 97.06 85 HIS A C 1
ATOM 676 O O . HIS A 1 85 ? -5.397 4.182 12.348 1.00 97.06 85 HIS A O 1
ATOM 682 N N . VAL A 1 86 ? -5.668 2.525 13.857 1.00 98.00 86 VAL A N 1
ATOM 683 C CA . VAL A 1 86 ? -4.422 1.815 13.527 1.00 98.00 86 VAL A CA 1
ATOM 684 C C . VAL A 1 86 ? -4.459 1.293 12.092 1.00 98.00 86 VAL A C 1
ATOM 686 O O . VAL A 1 86 ? -3.535 1.582 11.335 1.00 98.00 86 VAL A O 1
ATOM 689 N N . LEU A 1 87 ? -5.544 0.627 11.689 1.00 98.06 87 LEU A N 1
ATOM 690 C CA . LEU A 1 87 ? -5.719 0.109 10.331 1.00 98.06 87 LEU A CA 1
ATOM 691 C C . LEU A 1 87 ? -5.523 1.193 9.272 1.00 98.06 87 LEU A C 1
ATOM 693 O O . LEU A 1 87 ? -4.702 1.037 8.371 1.00 98.06 87 LEU A O 1
ATOM 697 N N . PHE A 1 88 ? -6.239 2.313 9.381 1.00 98.12 88 PHE A N 1
ATOM 698 C CA . PHE A 1 88 ? -6.114 3.393 8.406 1.00 98.12 88 PHE A CA 1
ATOM 699 C C . PHE A 1 88 ? -4.732 4.050 8.455 1.00 98.12 88 PHE A C 1
ATOM 701 O O . PHE A 1 88 ? -4.189 4.417 7.416 1.00 98.12 88 PHE A O 1
ATOM 708 N N . GLN A 1 89 ? -4.103 4.156 9.626 1.00 98.44 89 GLN A N 1
ATOM 709 C CA . GLN A 1 89 ? -2.734 4.662 9.701 1.00 98.44 89 GLN A CA 1
ATOM 710 C C . GLN A 1 89 ? -1.741 3.748 8.963 1.00 98.44 89 GLN A C 1
ATOM 712 O O . GLN A 1 89 ? -0.788 4.234 8.352 1.00 98.44 89 GLN A O 1
ATOM 717 N N . GLU A 1 90 ? -1.929 2.434 9.034 1.00 98.44 90 GLU A N 1
ATOM 718 C CA . GLU A 1 90 ? -1.069 1.456 8.368 1.00 98.44 90 GLU A CA 1
ATOM 719 C C . GLU A 1 90 ? -1.343 1.366 6.861 1.00 98.44 90 GLU A C 1
ATOM 721 O O . GLU A 1 90 ? -0.387 1.408 6.083 1.00 98.44 90 GLU A O 1
ATOM 726 N N . LEU A 1 91 ? -2.612 1.381 6.433 1.00 98.44 91 LEU A N 1
ATOM 727 C CA . LEU A 1 91 ? -2.987 1.490 5.015 1.00 98.44 91 LEU A CA 1
ATOM 728 C C . LEU A 1 91 ? -2.390 2.755 4.387 1.00 98.44 91 LEU A C 1
ATOM 730 O O . LEU A 1 91 ? -1.783 2.695 3.323 1.00 98.44 91 LEU A O 1
ATOM 734 N N . SER A 1 92 ? -2.438 3.894 5.087 1.00 98.19 92 SER A N 1
ATOM 735 C CA . SER A 1 92 ? -1.824 5.141 4.609 1.00 98.19 92 SER A CA 1
ATOM 736 C C . SER A 1 92 ? -0.334 4.984 4.280 1.00 98.19 92 SER A C 1
ATOM 738 O O . SER A 1 92 ? 0.131 5.477 3.247 1.00 98.19 92 SER A O 1
ATOM 740 N N . LYS A 1 93 ? 0.419 4.262 5.121 1.00 98.31 93 LYS A N 1
ATOM 741 C CA . LYS A 1 93 ? 1.854 4.004 4.916 1.00 98.31 93 LYS A CA 1
ATOM 742 C C . LYS A 1 93 ? 2.1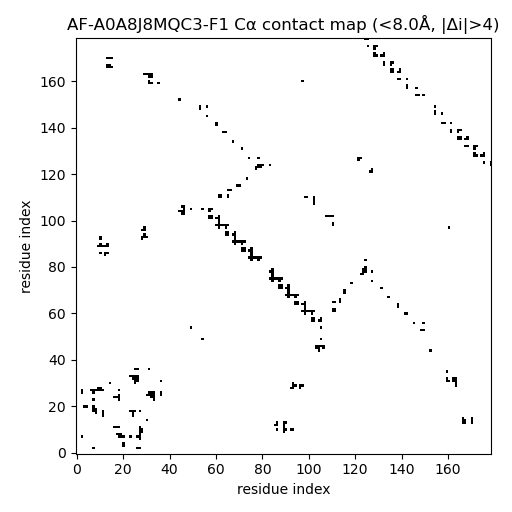01 3.071 3.733 1.00 98.31 93 LYS A C 1
ATOM 744 O O . LYS A 1 93 ? 3.043 3.312 2.978 1.00 98.31 93 LYS A O 1
ATOM 749 N N . ILE A 1 94 ? 1.286 2.028 3.581 1.00 98.25 94 ILE A N 1
ATOM 750 C CA . ILE A 1 94 ? 1.386 1.089 2.458 1.00 98.25 94 ILE A CA 1
ATOM 751 C C . ILE A 1 94 ? 1.112 1.806 1.138 1.00 98.25 94 ILE A C 1
ATOM 753 O O . ILE A 1 94 ? 1.943 1.741 0.232 1.00 98.25 94 ILE A O 1
ATOM 757 N N . GLU A 1 95 ? 0.039 2.588 1.055 1.00 98.25 95 GLU A N 1
ATOM 758 C CA . GLU A 1 95 ? -0.293 3.301 -0.180 1.00 98.25 95 GLU A CA 1
ATOM 759 C C . GLU A 1 95 ? 0.751 4.356 -0.544 1.00 98.25 95 GLU A C 1
ATOM 761 O O . GLU A 1 95 ? 1.095 4.556 -1.712 1.00 98.25 95 GLU A O 1
ATOM 766 N N . TRP A 1 96 ? 1.373 4.978 0.458 1.00 97.69 96 TRP A N 1
ATOM 767 C CA . TRP A 1 96 ? 2.513 5.855 0.214 1.00 97.69 96 TRP A CA 1
ATOM 768 C C . TRP A 1 96 ? 3.703 5.097 -0.400 1.00 97.69 96 TRP A C 1
ATOM 770 O O . TRP A 1 96 ? 4.403 5.603 -1.290 1.00 97.69 96 TRP A O 1
ATOM 780 N N . MET A 1 97 ? 3.933 3.859 0.044 1.00 97.38 97 MET A N 1
ATOM 781 C CA . MET A 1 97 ? 4.939 2.986 -0.552 1.00 97.38 97 MET A CA 1
ATOM 782 C C . MET A 1 97 ? 4.561 2.560 -1.974 1.00 97.38 97 MET A C 1
ATOM 784 O O . MET A 1 97 ? 5.437 2.570 -2.841 1.00 97.38 97 MET A O 1
ATOM 788 N N . HIS A 1 98 ? 3.291 2.263 -2.257 1.00 97.94 98 HIS A N 1
ATOM 789 C CA . HIS A 1 98 ? 2.812 1.969 -3.614 1.00 97.94 98 HIS A CA 1
ATOM 790 C C . HIS A 1 98 ? 3.021 3.161 -4.556 1.00 97.94 98 HIS A C 1
ATOM 792 O O . HIS A 1 98 ? 3.578 3.014 -5.649 1.00 97.94 98 HIS A O 1
ATOM 798 N N . ALA A 1 99 ? 2.697 4.372 -4.100 1.00 98.00 99 ALA A N 1
ATOM 799 C CA . ALA A 1 99 ? 2.976 5.598 -4.840 1.00 98.00 99 ALA A CA 1
ATOM 800 C C . ALA A 1 99 ? 4.477 5.752 -5.135 1.00 98.00 99 ALA A C 1
ATOM 802 O O . ALA A 1 99 ? 4.872 6.113 -6.247 1.00 98.00 99 ALA A O 1
ATOM 803 N N . SER A 1 100 ? 5.328 5.426 -4.159 1.00 96.06 100 SER A N 1
ATOM 804 C CA . SER A 1 100 ? 6.786 5.464 -4.302 1.00 96.06 100 SER A CA 1
ATOM 805 C C . SER A 1 100 ? 7.317 4.437 -5.305 1.00 96.06 100 SER A C 1
ATOM 807 O O . SER A 1 100 ? 8.267 4.736 -6.031 1.00 96.06 100 SER A O 1
ATOM 809 N N . VAL A 1 101 ? 6.698 3.258 -5.407 1.00 95.00 101 VAL A N 1
ATOM 810 C CA . VAL A 1 101 ? 7.017 2.276 -6.457 1.00 95.00 101 VAL A CA 1
ATOM 811 C C . VAL A 1 101 ? 6.751 2.882 -7.835 1.00 95.00 101 VAL A C 1
ATOM 813 O O . VAL A 1 101 ? 7.649 2.900 -8.677 1.00 95.00 101 VAL A O 1
ATOM 816 N N . HIS A 1 102 ? 5.572 3.470 -8.058 1.00 96.69 102 HIS A N 1
ATOM 817 C CA . HIS A 1 102 ? 5.247 4.111 -9.342 1.00 96.69 102 HIS A CA 1
ATOM 818 C C . HIS A 1 102 ? 6.122 5.326 -9.643 1.00 96.69 102 HIS A C 1
ATOM 820 O O . HIS A 1 102 ? 6.478 5.547 -10.800 1.00 96.69 102 HIS A O 1
ATOM 826 N N . LYS A 1 103 ? 6.532 6.076 -8.614 1.00 95.44 103 LYS A N 1
ATOM 827 C CA . LYS A 1 103 ? 7.524 7.153 -8.730 1.00 95.44 103 LYS A CA 1
ATOM 828 C C . LYS A 1 103 ? 8.841 6.649 -9.313 1.00 95.44 103 LYS A C 1
ATOM 830 O O . LYS A 1 103 ? 9.363 7.253 -10.249 1.00 95.44 103 LYS A O 1
ATOM 835 N N . ILE A 1 104 ? 9.365 5.550 -8.768 1.00 93.50 104 ILE A N 1
ATOM 836 C CA . ILE A 1 104 ? 10.632 4.945 -9.203 1.00 93.50 104 ILE A CA 1
ATOM 837 C C . ILE A 1 104 ? 10.504 4.398 -10.627 1.00 93.50 104 ILE A C 1
ATOM 839 O O . ILE A 1 104 ? 11.352 4.696 -11.465 1.00 93.50 104 ILE A O 1
ATOM 843 N N . LEU A 1 105 ? 9.430 3.661 -10.920 1.00 93.69 105 LEU A N 1
ATOM 844 C CA . LEU A 1 105 ? 9.182 3.107 -12.255 1.00 93.69 105 LEU A CA 1
ATOM 845 C C . LEU A 1 105 ? 8.979 4.197 -13.307 1.00 93.69 105 LEU A C 1
ATOM 847 O O . LEU A 1 105 ? 9.426 4.063 -14.438 1.00 93.69 105 LEU A O 1
ATOM 851 N N . GLY A 1 106 ? 8.291 5.282 -12.954 1.00 93.94 106 GLY A N 1
ATOM 852 C CA . GLY A 1 106 ? 8.013 6.387 -13.868 1.00 93.94 106 GLY A CA 1
ATOM 853 C C . GLY A 1 106 ? 9.181 7.349 -14.054 1.00 93.94 106 GLY A C 1
ATOM 854 O O . GLY A 1 106 ? 9.154 8.150 -14.986 1.00 93.94 106 GLY A O 1
ATOM 855 N N . GLY A 1 107 ? 10.199 7.275 -13.191 1.00 93.12 107 GLY A N 1
ATOM 856 C CA . GLY A 1 107 ? 11.323 8.208 -13.193 1.00 93.12 107 GLY A CA 1
ATOM 857 C C . GLY A 1 107 ? 10.906 9.610 -12.753 1.00 93.12 107 GLY A C 1
ATOM 858 O O . GLY A 1 107 ? 11.440 10.595 -13.253 1.00 93.12 107 GLY A O 1
ATOM 859 N N . PHE A 1 108 ? 9.917 9.713 -11.862 1.00 93.44 108 PHE A N 1
ATOM 860 C CA . PHE A 1 108 ? 9.410 10.996 -11.385 1.00 93.44 108 PHE A CA 1
ATOM 861 C C . PHE A 1 108 ? 10.257 11.524 -10.223 1.00 93.44 108 PHE A C 1
ATOM 863 O O . PHE A 1 108 ? 10.605 10.796 -9.284 1.00 93.44 108 PHE A O 1
ATOM 870 N N . ASP A 1 109 ? 10.541 12.825 -10.240 1.00 93.06 109 ASP A N 1
ATOM 871 C CA . ASP A 1 109 ? 11.387 13.462 -9.226 1.00 93.06 109 ASP A CA 1
ATOM 872 C C . ASP A 1 109 ? 10.712 13.517 -7.851 1.00 93.06 109 ASP A C 1
ATOM 874 O O . ASP A 1 109 ? 11.365 13.324 -6.821 1.00 93.06 109 ASP A O 1
ATOM 878 N N . ALA A 1 110 ? 9.389 13.684 -7.821 1.00 94.19 110 ALA A N 1
ATOM 879 C CA . ALA A 1 110 ? 8.604 13.851 -6.604 1.00 94.19 110 ALA A CA 1
ATOM 880 C C . ALA A 1 110 ? 7.264 13.109 -6.679 1.00 94.19 110 ALA A C 1
ATOM 882 O O . ALA A 1 110 ? 6.729 12.876 -7.763 1.00 94.19 110 ALA A O 1
ATOM 883 N N . LEU A 1 111 ? 6.721 12.773 -5.507 1.00 93.94 111 LEU A N 1
ATOM 884 C CA . LEU A 1 111 ? 5.304 12.444 -5.389 1.00 93.94 111 LEU A CA 1
ATOM 885 C C . LEU A 1 111 ? 4.476 13.720 -5.617 1.00 93.94 111 LEU A C 1
ATOM 887 O O . LEU A 1 111 ? 4.918 14.810 -5.237 1.00 93.94 111 LEU A O 1
ATOM 891 N N . PRO A 1 112 ? 3.296 13.618 -6.244 1.00 90.62 112 PRO A N 1
ATOM 892 C CA . PRO A 1 112 ? 2.429 14.766 -6.443 1.00 90.62 112 PRO A CA 1
ATOM 893 C C . PRO A 1 112 ? 1.947 15.305 -5.092 1.00 90.62 112 PRO A C 1
ATOM 895 O O . PRO A 1 112 ? 1.584 14.539 -4.208 1.00 90.62 112 PRO A O 1
ATOM 898 N N . SER A 1 113 ? 1.891 16.630 -4.955 1.00 85.25 113 SER A N 1
ATOM 899 C CA . SER A 1 113 ? 1.108 17.265 -3.895 1.00 85.25 113 SER A CA 1
ATOM 900 C C . SER A 1 113 ? -0.314 17.433 -4.410 1.00 85.25 113 SER A C 1
ATOM 902 O O . SER A 1 113 ? -0.539 18.126 -5.409 1.00 85.25 113 SER A O 1
ATOM 904 N N . LEU A 1 114 ? -1.262 16.749 -3.777 1.00 79.56 114 LEU A N 1
ATOM 905 C CA . LEU A 1 114 ? -2.652 16.743 -4.201 1.00 79.56 114 LEU A CA 1
ATOM 906 C C . LEU A 1 114 ? -3.488 17.616 -3.269 1.00 79.56 114 LEU A C 1
ATOM 908 O O . LEU A 1 114 ? -3.151 17.875 -2.115 1.00 79.56 114 LEU A O 1
ATOM 912 N N . ARG A 1 115 ? -4.585 18.150 -3.808 1.00 76.50 115 ARG A N 1
ATOM 913 C CA . ARG A 1 115 ? -5.552 18.870 -2.987 1.00 76.50 115 ARG A CA 1
ATOM 914 C C . ARG A 1 115 ? -6.427 17.840 -2.290 1.00 76.50 115 ARG A C 1
ATOM 916 O O . ARG A 1 115 ? -7.180 17.143 -2.969 1.00 76.50 115 ARG A O 1
ATOM 923 N N . LEU A 1 116 ? -6.382 17.833 -0.961 1.00 70.88 116 LEU A N 1
ATOM 924 C CA . LEU A 1 116 ? -7.247 16.993 -0.144 1.00 70.88 116 LEU A CA 1
ATOM 925 C C . LEU A 1 116 ? -8.731 17.292 -0.444 1.00 70.88 116 LEU A C 1
ATOM 927 O O . LEU A 1 116 ? -9.155 18.456 -0.374 1.00 70.88 116 LEU A O 1
ATOM 931 N N . PRO A 1 117 ? -9.525 16.269 -0.801 1.00 71.44 117 PRO A N 1
ATOM 932 C CA . PRO A 1 117 ? -10.978 16.346 -0.783 1.00 71.44 117 PRO A CA 1
ATOM 933 C C . PRO A 1 117 ? -11.507 16.733 0.604 1.00 71.44 117 PRO A C 1
ATOM 935 O O . PRO A 1 117 ? -10.871 16.491 1.626 1.00 71.44 117 PRO A O 1
ATOM 938 N N . ASP A 1 118 ? -12.710 17.303 0.646 1.00 77.31 118 ASP A N 1
ATOM 939 C CA . ASP A 1 118 ? -13.424 17.496 1.908 1.00 77.31 118 ASP A CA 1
ATOM 940 C C . ASP A 1 118 ? -13.969 16.149 2.406 1.00 77.31 118 ASP A C 1
ATOM 942 O O . ASP A 1 118 ? -14.911 15.589 1.834 1.00 77.31 118 ASP A O 1
ATOM 946 N N . TYR A 1 119 ? -13.369 15.635 3.479 1.00 73.88 119 TYR A N 1
ATOM 947 C CA . TYR A 1 119 ? -13.740 14.359 4.084 1.00 73.88 119 TYR A CA 1
ATOM 948 C C . TYR A 1 119 ? -14.819 14.46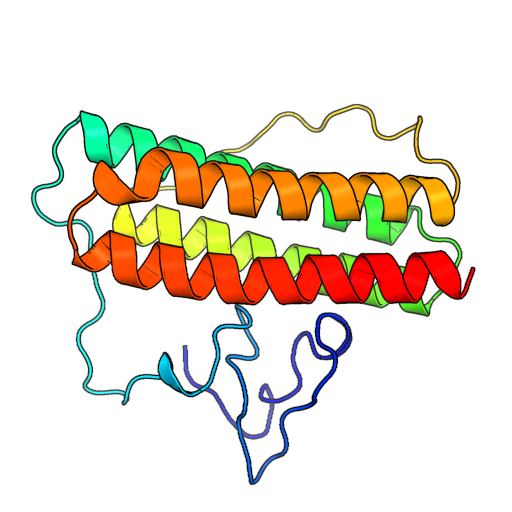5 5.164 1.00 73.88 119 TYR A C 1
ATOM 950 O O . TYR A 1 119 ? -15.239 13.425 5.668 1.00 73.88 119 TYR A O 1
ATOM 958 N N . SER A 1 120 ? -15.351 15.662 5.451 1.00 73.19 120 SER A N 1
ATOM 959 C CA . SER A 1 120 ? -16.370 15.907 6.493 1.00 73.19 120 SER A CA 1
ATOM 960 C C . SER A 1 120 ? -17.638 15.051 6.369 1.00 73.19 120 SER A C 1
ATOM 962 O O . SER A 1 120 ? -18.401 14.901 7.324 1.00 73.19 120 SER A O 1
ATOM 964 N N . ARG A 1 121 ? -17.872 14.458 5.195 1.00 77.62 121 ARG A N 1
ATOM 965 C CA . ARG A 1 121 ? -19.002 13.561 4.930 1.00 77.62 121 ARG A CA 1
ATOM 966 C C . ARG A 1 121 ? -18.836 12.165 5.553 1.00 77.62 121 ARG A C 1
ATOM 968 O O . ARG A 1 121 ? -19.851 11.502 5.761 1.00 77.62 121 ARG A O 1
ATOM 975 N N . HIS A 1 122 ? -17.626 11.737 5.922 1.00 80.94 122 HIS A N 1
ATOM 976 C CA . HIS A 1 122 ? -17.330 10.400 6.470 1.00 80.94 122 HIS A CA 1
ATOM 977 C C . HIS A 1 122 ? -17.280 10.393 8.009 1.00 80.94 122 HIS A C 1
ATOM 979 O O . HIS A 1 122 ? -16.273 10.090 8.633 1.00 80.94 122 HIS A O 1
ATOM 985 N N . HIS A 1 123 ? -18.399 10.740 8.642 1.00 82.25 123 HIS A N 1
ATOM 986 C CA . HIS A 1 123 ? -18.502 10.999 10.088 1.00 82.25 123 HIS A CA 1
ATOM 987 C C . HIS A 1 123 ? -18.761 9.745 10.959 1.00 82.25 123 HIS A C 1
ATOM 989 O O . HIS A 1 123 ? -19.062 9.846 12.159 1.00 82.25 123 HIS A O 1
ATOM 995 N N . THR A 1 124 ? -18.701 8.555 10.359 1.00 93.31 124 THR A N 1
ATOM 996 C CA . THR A 1 124 ? -18.844 7.267 11.051 1.00 93.31 124 THR A CA 1
ATOM 997 C C . THR A 1 124 ? -17.841 6.264 10.504 1.00 93.31 124 THR A C 1
ATOM 999 O O . THR A 1 124 ? -17.505 6.317 9.322 1.00 93.31 124 THR A O 1
ATOM 1002 N N . ASP A 1 125 ? -17.432 5.331 11.355 1.00 95.19 125 ASP A N 1
ATOM 1003 C CA . ASP A 1 125 ? -16.501 4.250 11.028 1.00 95.19 125 ASP A CA 1
ATOM 1004 C C . ASP A 1 125 ? -17.013 3.398 9.854 1.00 95.19 125 ASP A C 1
ATOM 1006 O O . ASP A 1 125 ? -16.294 3.199 8.878 1.00 95.19 125 ASP A O 1
ATOM 1010 N N . ALA A 1 126 ? -18.310 3.072 9.840 1.00 95.19 126 ALA A N 1
ATOM 1011 C CA . ALA A 1 126 ? -18.957 2.390 8.719 1.00 95.19 126 ALA A CA 1
ATOM 1012 C C . ALA A 1 126 ? -18.847 3.154 7.382 1.00 95.19 126 ALA A C 1
ATOM 1014 O O . ALA A 1 126 ? -18.629 2.550 6.332 1.00 95.19 126 ALA A O 1
ATOM 1015 N N . LEU A 1 127 ? -18.984 4.488 7.389 1.00 95.00 127 LEU A N 1
ATOM 1016 C CA . LEU A 1 127 ? -18.812 5.297 6.174 1.00 95.00 127 LEU A CA 1
ATOM 1017 C C . LEU A 1 127 ? -17.345 5.377 5.738 1.00 95.00 127 LEU A C 1
ATOM 1019 O O . LEU A 1 127 ? -17.086 5.390 4.535 1.00 95.00 127 LEU A O 1
ATOM 1023 N N . LEU A 1 128 ? -16.404 5.425 6.687 1.00 95.50 128 LEU A N 1
ATOM 1024 C CA . LEU A 1 128 ? -14.968 5.387 6.399 1.00 95.50 128 LEU A CA 1
ATOM 1025 C C . LEU A 1 128 ? -14.583 4.050 5.757 1.00 95.50 128 LEU A C 1
ATOM 1027 O O . LEU A 1 128 ? -13.952 4.042 4.703 1.00 95.50 128 LEU A O 1
ATOM 1031 N N . LEU A 1 129 ? -15.035 2.932 6.327 1.00 96.81 129 LEU A N 1
ATOM 1032 C CA . LEU A 1 129 ? -14.808 1.588 5.792 1.00 96.81 129 LEU A CA 1
ATOM 1033 C C . LEU A 1 129 ? -15.454 1.384 4.421 1.00 96.81 129 LEU A C 1
ATOM 1035 O O . LEU A 1 129 ? -14.832 0.819 3.525 1.00 96.81 129 LEU A O 1
ATOM 1039 N N . ALA A 1 130 ? -16.676 1.881 4.218 1.00 95.75 130 ALA A N 1
ATOM 1040 C CA . ALA A 1 130 ? -17.343 1.794 2.922 1.00 95.75 130 ALA A CA 1
ATOM 1041 C C . ALA A 1 130 ? -16.601 2.573 1.824 1.00 95.75 130 ALA A C 1
ATOM 1043 O O . ALA A 1 130 ? -16.625 2.167 0.662 1.00 95.75 130 ALA A O 1
ATOM 1044 N N . GLU A 1 131 ? -15.967 3.696 2.163 1.00 96.00 131 GLU A N 1
ATOM 1045 C CA . GLU A 1 131 ? -15.150 4.468 1.225 1.00 96.00 131 GLU A CA 1
ATOM 1046 C C . GLU A 1 131 ? -13.780 3.819 0.989 1.00 96.00 131 GLU A C 1
ATOM 1048 O O . GLU A 1 131 ? -13.368 3.701 -0.164 1.00 96.00 131 GLU A O 1
ATOM 1053 N N . ALA A 1 132 ? -13.128 3.319 2.044 1.00 96.69 132 ALA A N 1
ATOM 1054 C CA . ALA A 1 132 ? -11.904 2.521 1.951 1.00 96.69 132 ALA A CA 1
ATOM 1055 C C . ALA A 1 132 ? -12.087 1.342 0.987 1.00 96.69 132 ALA A C 1
ATOM 1057 O O . ALA A 1 132 ? -11.400 1.232 -0.021 1.00 96.69 132 ALA A O 1
ATOM 1058 N N . HIS A 1 133 ? -13.123 0.534 1.209 1.00 97.75 133 HIS A N 1
ATOM 1059 C CA . HIS A 1 133 ? -13.431 -0.623 0.376 1.00 97.75 133 HIS A CA 1
ATOM 1060 C C . HIS A 1 133 ? -13.623 -0.267 -1.111 1.00 97.75 133 HIS A C 1
ATOM 1062 O O . HIS A 1 133 ? -13.142 -0.967 -2.005 1.00 97.75 133 HIS A O 1
ATOM 1068 N N . LYS A 1 134 ? -14.302 0.850 -1.408 1.00 97.50 134 LYS A N 1
ATOM 1069 C CA . LYS A 1 134 ? -14.470 1.327 -2.793 1.00 97.50 134 LYS A CA 1
ATOM 1070 C C . LYS A 1 134 ? -13.143 1.716 -3.437 1.00 97.50 134 LYS A C 1
ATOM 1072 O O . LYS A 1 134 ? -12.987 1.515 -4.643 1.00 97.50 134 LYS A O 1
ATOM 1077 N N . ARG A 1 135 ? -12.223 2.294 -2.666 1.00 97.38 135 ARG A N 1
ATOM 1078 C CA . ARG A 1 135 ? -10.904 2.721 -3.146 1.00 97.38 135 ARG A CA 1
ATOM 1079 C C . ARG A 1 135 ? -10.037 1.533 -3.526 1.00 97.38 135 ARG A C 1
ATOM 1081 O O . ARG A 1 135 ? -9.510 1.550 -4.636 1.00 97.38 135 ARG A O 1
ATOM 1088 N N . GLU A 1 136 ? -10.049 0.464 -2.736 1.00 98.31 136 GLU A N 1
ATOM 1089 C CA . GLU A 1 136 ? -9.280 -0.748 -3.065 1.00 98.31 136 GLU A CA 1
ATOM 1090 C C . GLU A 1 136 ? -9.834 -1.453 -4.305 1.00 98.31 136 GLU A C 1
ATOM 1092 O O . GLU A 1 136 ? -9.095 -1.839 -5.213 1.00 98.31 136 GLU A O 1
ATOM 1097 N N . ILE A 1 137 ? -11.164 -1.520 -4.442 1.00 98.56 137 ILE A N 1
ATOM 1098 C CA . ILE A 1 137 ? -11.792 -2.012 -5.679 1.00 98.56 137 ILE A CA 1
ATOM 1099 C C . ILE A 1 137 ? -11.386 -1.149 -6.881 1.00 98.56 137 ILE A C 1
ATOM 1101 O O . ILE A 1 137 ? -11.136 -1.675 -7.973 1.00 98.56 137 ILE A O 1
ATOM 1105 N N . HIS A 1 138 ? -11.325 0.172 -6.707 1.00 98.50 138 HIS A N 1
ATOM 1106 C CA . HIS A 1 138 ? -10.916 1.090 -7.764 1.00 98.50 138 HIS A CA 1
ATOM 1107 C C . HIS A 1 138 ? -9.435 0.926 -8.136 1.00 98.50 138 HIS A C 1
ATOM 1109 O O . HIS A 1 138 ? -9.133 0.920 -9.332 1.00 98.50 138 HIS A O 1
ATOM 1115 N N . ALA A 1 139 ? -8.540 0.715 -7.168 1.00 98.50 139 ALA A N 1
ATOM 1116 C CA . ALA A 1 139 ? -7.127 0.420 -7.405 1.00 98.50 139 ALA A CA 1
ATOM 1117 C C . ALA A 1 139 ? -6.949 -0.865 -8.226 1.00 98.50 139 ALA A C 1
ATOM 1119 O O . ALA A 1 139 ? -6.332 -0.846 -9.297 1.00 98.50 139 ALA A O 1
ATOM 1120 N N . ILE A 1 140 ? -7.630 -1.951 -7.846 1.00 98.75 140 ILE A N 1
ATOM 1121 C CA . ILE A 1 140 ? -7.648 -3.199 -8.629 1.00 98.75 140 ILE A CA 1
ATOM 1122 C C . ILE A 1 140 ? -8.155 -2.949 -10.055 1.00 98.75 140 ILE A C 1
ATOM 1124 O O . ILE A 1 140 ? -7.566 -3.427 -11.030 1.00 98.75 140 ILE A O 1
ATOM 1128 N N . ALA A 1 141 ? -9.260 -2.214 -10.208 1.00 98.75 141 ALA A N 1
ATOM 1129 C CA . ALA A 1 141 ? -9.837 -1.921 -11.518 1.00 98.75 141 ALA A CA 1
ATOM 1130 C C . ALA A 1 141 ? -8.892 -1.083 -12.393 1.00 98.75 141 ALA A C 1
ATOM 1132 O O . ALA A 1 141 ? -8.795 -1.325 -13.601 1.00 98.75 141 ALA A O 1
ATOM 1133 N N . PHE A 1 142 ? -8.175 -0.129 -11.795 1.00 98.75 142 PHE A N 1
ATOM 1134 C CA . PHE A 1 142 ? -7.155 0.666 -12.467 1.00 98.75 142 PHE A CA 1
ATOM 1135 C C . PHE A 1 142 ? -6.034 -0.228 -13.010 1.00 98.75 142 PHE A C 1
ATOM 1137 O O . PHE A 1 142 ? -5.754 -0.190 -14.213 1.00 98.75 142 PHE A O 1
ATOM 1144 N N . TYR A 1 143 ? -5.448 -1.082 -12.167 1.00 98.69 143 TYR A N 1
ATOM 1145 C CA . TYR A 1 143 ? -4.365 -1.976 -12.579 1.00 98.69 143 TYR A CA 1
ATOM 1146 C C . TYR A 1 143 ? -4.800 -2.936 -13.685 1.00 98.69 143 TYR A C 1
ATOM 1148 O O . TYR A 1 143 ? -4.108 -3.055 -14.699 1.00 98.69 143 TYR A O 1
ATOM 1156 N N . LYS A 1 144 ? -5.992 -3.537 -13.568 1.00 98.56 144 LYS A N 1
ATOM 1157 C CA . LYS A 1 144 ? -6.570 -4.398 -14.617 1.00 98.56 144 LYS A CA 1
ATOM 1158 C C . LYS A 1 144 ? -6.741 -3.660 -15.942 1.00 98.56 144 LYS A C 1
ATOM 1160 O O . LYS A 1 144 ? -6.400 -4.194 -16.992 1.00 98.56 144 LYS A O 1
ATOM 1165 N N . ARG A 1 145 ? -7.245 -2.422 -15.912 1.00 98.62 145 ARG A N 1
ATOM 1166 C CA . ARG A 1 145 ? -7.504 -1.619 -17.120 1.00 98.62 145 ARG A CA 1
ATOM 1167 C C . ARG A 1 145 ? -6.239 -1.335 -17.930 1.00 98.62 145 ARG A C 1
ATOM 1169 O O . ARG A 1 145 ? -6.303 -1.247 -19.160 1.00 98.62 145 ARG A O 1
ATOM 1176 N N . TYR A 1 146 ? -5.112 -1.126 -17.256 1.00 98.50 146 TYR A N 1
ATOM 1177 C CA . TYR A 1 146 ? -3.856 -0.741 -17.901 1.00 98.50 146 TYR A CA 1
ATOM 1178 C C . TYR A 1 146 ? -2.850 -1.883 -18.044 1.00 98.50 146 TYR A C 1
ATOM 1180 O O . TYR A 1 146 ? -1.812 -1.672 -18.668 1.00 98.50 146 TYR A O 1
ATOM 1188 N N . TYR A 1 147 ? -3.175 -3.079 -17.547 1.00 98.12 147 TYR A N 1
ATOM 1189 C CA . TYR A 1 147 ? -2.301 -4.252 -17.538 1.00 98.12 147 TYR A CA 1
ATOM 1190 C C . TYR A 1 147 ? -1.665 -4.536 -18.907 1.00 98.12 147 TYR A C 1
ATOM 1192 O O . TYR A 1 147 ? -0.452 -4.438 -19.068 1.00 98.12 147 TYR A O 1
ATOM 1200 N N . ASP A 1 148 ? -2.475 -4.744 -19.946 1.00 97.81 148 ASP A N 1
ATOM 1201 C CA . ASP A 1 148 ? -1.974 -5.073 -21.292 1.00 97.81 148 ASP A CA 1
ATOM 1202 C C . ASP A 1 148 ? -1.382 -3.866 -22.046 1.00 97.81 148 ASP A C 1
ATOM 1204 O O . ASP A 1 148 ? -0.996 -3.962 -23.211 1.00 97.81 148 ASP A O 1
ATOM 1208 N N . GLN A 1 149 ? -1.335 -2.693 -21.408 1.00 97.50 149 GLN A N 1
ATOM 1209 C CA . GLN A 1 149 ? -0.857 -1.444 -22.004 1.00 97.50 149 GLN A CA 1
ATOM 1210 C C . GLN A 1 149 ? 0.533 -1.034 -21.510 1.00 97.50 149 GLN A C 1
ATOM 1212 O O . GLN A 1 149 ? 1.056 -0.011 -21.963 1.00 97.50 149 GLN A O 1
ATOM 1217 N N . VAL A 1 150 ? 1.118 -1.808 -20.595 1.00 96.06 150 VAL A N 1
ATOM 1218 C CA . VAL A 1 150 ? 2.452 -1.587 -20.035 1.00 96.06 150 VAL A CA 1
ATOM 1219 C C . VAL A 1 150 ? 3.370 -2.781 -20.335 1.00 96.06 150 VAL A C 1
ATOM 1221 O O . VAL A 1 150 ? 2.871 -3.878 -20.590 1.00 96.06 150 VAL A O 1
ATOM 1224 N N . PRO A 1 151 ? 4.704 -2.597 -20.345 1.00 93.75 151 PRO A N 1
ATOM 1225 C CA . PRO A 1 151 ? 5.656 -3.686 -20.549 1.00 93.75 151 PRO A CA 1
ATOM 1226 C C . PRO A 1 151 ? 5.517 -4.793 -19.499 1.00 93.75 151 PRO A C 1
ATOM 1228 O O . PRO A 1 151 ? 5.121 -4.526 -18.365 1.00 93.75 151 PRO A O 1
ATOM 1231 N N . GLU A 1 152 ? 5.926 -6.014 -19.851 1.00 92.56 152 GLU A N 1
ATOM 1232 C CA . GLU A 1 152 ? 5.819 -7.212 -18.999 1.00 92.56 152 GLU A CA 1
ATOM 1233 C C . GLU A 1 152 ? 6.385 -7.005 -17.582 1.00 92.56 152 GLU A C 1
ATOM 1235 O O . GLU A 1 152 ? 5.829 -7.479 -16.595 1.00 92.56 152 GLU A O 1
ATOM 1240 N N . VAL A 1 153 ? 7.471 -6.240 -17.458 1.00 90.06 153 VAL A N 1
ATOM 1241 C CA . VAL A 1 153 ? 8.058 -5.905 -16.155 1.00 90.06 153 VAL A CA 1
ATOM 1242 C C . VAL A 1 153 ? 7.088 -5.136 -15.250 1.00 90.06 153 VAL A C 1
ATOM 1244 O O . VAL A 1 153 ? 6.929 -5.478 -14.082 1.00 90.06 153 VAL A O 1
ATOM 1247 N N . ILE A 1 154 ? 6.366 -4.153 -15.790 1.00 94.19 154 ILE A N 1
ATOM 1248 C CA . ILE A 1 154 ? 5.366 -3.383 -15.038 1.00 94.19 154 ILE A CA 1
ATOM 1249 C C . ILE A 1 154 ? 4.122 -4.240 -14.791 1.00 94.19 154 ILE A C 1
ATOM 1251 O O . ILE A 1 154 ? 3.512 -4.144 -13.732 1.00 94.19 154 ILE A O 1
ATOM 1255 N N . GLN A 1 155 ? 3.776 -5.138 -15.718 1.00 95.75 155 GLN A N 1
ATOM 1256 C CA . GLN A 1 155 ? 2.687 -6.099 -15.525 1.00 95.75 155 GLN A CA 1
ATOM 1257 C C . GLN A 1 155 ? 2.919 -7.018 -14.318 1.00 95.75 155 GLN A C 1
ATOM 1259 O O . GLN A 1 155 ? 1.965 -7.361 -13.618 1.00 95.75 155 GLN A O 1
ATOM 1264 N N . LYS A 1 156 ? 4.167 -7.421 -14.047 1.00 93.56 156 LYS A N 1
ATOM 1265 C CA . LYS A 1 156 ? 4.513 -8.202 -12.844 1.00 93.56 156 LYS A CA 1
ATOM 1266 C C . LYS A 1 156 ? 4.257 -7.396 -11.573 1.00 93.56 156 LYS A C 1
ATOM 1268 O O . LYS A 1 156 ? 3.627 -7.904 -10.653 1.00 93.56 156 LYS A O 1
ATOM 1273 N N . ILE A 1 157 ? 4.641 -6.122 -11.572 1.00 94.62 157 ILE A N 1
ATOM 1274 C CA . ILE A 1 157 ? 4.415 -5.217 -10.439 1.00 94.62 157 ILE A CA 1
ATOM 1275 C C . ILE A 1 157 ? 2.919 -4.955 -10.238 1.00 94.62 157 ILE A C 1
ATOM 1277 O O . ILE A 1 157 ? 2.423 -5.089 -9.127 1.00 94.62 157 ILE A O 1
ATOM 1281 N N . PHE A 1 158 ? 2.171 -4.670 -11.308 1.00 97.50 158 PHE A N 1
ATOM 1282 C CA . PHE A 1 158 ? 0.717 -4.487 -11.237 1.00 97.50 158 PHE A CA 1
ATOM 1283 C C . PHE A 1 158 ? 0.015 -5.733 -10.701 1.00 97.50 158 PHE A C 1
ATOM 1285 O O . PHE A 1 158 ? -0.953 -5.611 -9.961 1.00 97.50 158 PHE A O 1
ATOM 1292 N N . ARG A 1 159 ? 0.491 -6.933 -11.052 1.00 97.00 159 ARG A N 1
ATOM 1293 C CA . ARG A 1 159 ? -0.036 -8.182 -10.495 1.00 97.00 159 ARG A CA 1
ATOM 1294 C C . ARG A 1 159 ? 0.176 -8.254 -8.984 1.00 97.00 159 ARG A C 1
ATOM 1296 O O . ARG A 1 159 ? -0.797 -8.486 -8.279 1.00 97.00 159 ARG A O 1
ATOM 1303 N N . GLY A 1 160 ? 1.398 -8.000 -8.516 1.00 96.75 160 GLY A N 1
ATOM 1304 C CA . GLY A 1 160 ? 1.702 -7.974 -7.084 1.00 96.75 160 GLY A CA 1
ATOM 1305 C C . GLY A 1 160 ? 0.855 -6.948 -6.330 1.00 96.75 160 GLY A C 1
ATOM 1306 O O . GLY A 1 160 ? 0.252 -7.289 -5.322 1.00 96.75 160 GLY A O 1
ATOM 1307 N N . LEU A 1 161 ? 0.716 -5.725 -6.853 1.00 98.00 161 LEU A N 1
ATOM 1308 C CA . LEU A 1 161 ? -0.132 -4.699 -6.233 1.00 98.00 161 LEU A CA 1
ATOM 1309 C C . LEU A 1 161 ? -1.611 -5.111 -6.214 1.00 98.00 161 LEU A C 1
ATOM 1311 O O . LEU A 1 161 ? -2.252 -5.015 -5.180 1.00 98.00 161 LEU A O 1
ATOM 1315 N N . MET A 1 162 ? -2.154 -5.679 -7.297 1.00 98.44 162 MET A N 1
ATOM 1316 C CA . MET A 1 162 ? -3.536 -6.189 -7.295 1.00 98.44 162 MET A CA 1
ATOM 1317 C C . MET A 1 162 ? -3.781 -7.294 -6.260 1.00 98.44 162 MET A C 1
ATOM 1319 O O . MET A 1 162 ? -4.897 -7.406 -5.751 1.00 98.44 162 MET A O 1
ATOM 1323 N N . GLU A 1 163 ? -2.784 -8.136 -5.984 1.00 97.69 163 GLU A N 1
ATOM 1324 C CA . GLU A 1 163 ? -2.865 -9.152 -4.929 1.00 97.69 163 GLU A CA 1
ATOM 1325 C C . GLU A 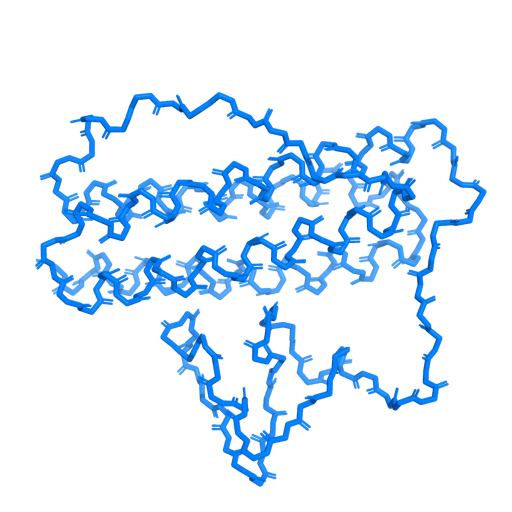1 163 ? -2.953 -8.492 -3.548 1.00 97.69 163 GLU A C 1
ATOM 1327 O O . GLU A 1 163 ? -3.811 -8.881 -2.758 1.00 97.69 163 GLU A O 1
ATOM 1332 N N . VAL A 1 164 ? -2.155 -7.449 -3.300 1.00 98.00 164 VAL A N 1
ATOM 1333 C CA . VAL A 1 164 ? -2.206 -6.641 -2.068 1.00 98.00 164 VAL A CA 1
ATOM 1334 C C . VAL A 1 164 ? -3.557 -5.948 -1.917 1.00 98.00 164 VAL A C 1
ATOM 1336 O O . VAL A 1 164 ? -4.229 -6.140 -0.906 1.00 98.00 164 VAL A O 1
ATOM 1339 N N . GLU A 1 165 ? -4.030 -5.255 -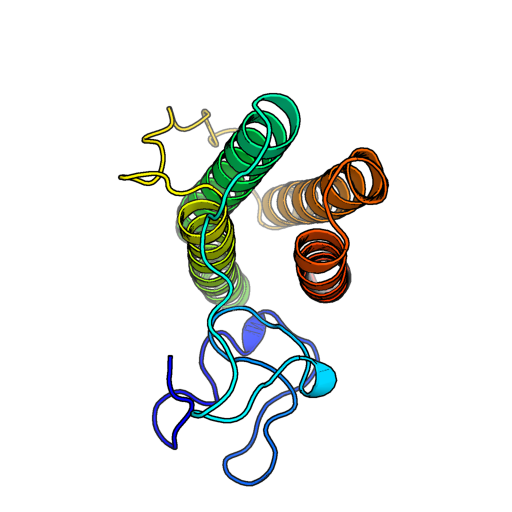2.952 1.00 98.31 165 GLU A N 1
ATOM 1340 C CA . GLU A 1 165 ? -5.325 -4.572 -2.892 1.00 98.31 165 GLU A CA 1
ATOM 1341 C C . GLU A 1 165 ? -6.489 -5.540 -2.674 1.00 98.31 165 GLU A C 1
ATOM 1343 O O . GLU A 1 165 ? -7.482 -5.215 -2.026 1.00 98.31 165 GLU A O 1
ATOM 1348 N N . THR A 1 166 ? -6.380 -6.771 -3.179 1.00 98.00 166 THR A N 1
ATOM 1349 C CA . THR A 1 166 ? -7.390 -7.805 -2.922 1.00 98.00 166 THR A CA 1
ATOM 1350 C C . THR A 1 166 ? -7.438 -8.185 -1.438 1.00 98.00 166 THR A C 1
ATOM 1352 O O . THR A 1 166 ? -8.518 -8.476 -0.920 1.00 98.00 166 THR A O 1
ATOM 1355 N N . GLU A 1 167 ? -6.306 -8.162 -0.734 1.00 96.75 167 GLU A N 1
ATOM 1356 C CA . GLU A 1 167 ? -6.261 -8.353 0.719 1.00 96.75 167 GLU A CA 1
ATOM 1357 C C . GLU A 1 167 ? -6.849 -7.145 1.459 1.00 96.75 167 GLU A C 1
ATOM 1359 O O . GLU A 1 167 ? -7.659 -7.335 2.369 1.00 96.75 167 GLU A O 1
ATOM 1364 N N . HIS A 1 168 ? -6.552 -5.917 1.023 1.00 97.88 168 HIS A N 1
ATOM 1365 C CA . HIS A 1 168 ? -7.154 -4.707 1.598 1.00 97.88 168 HIS A CA 1
ATOM 1366 C C . HIS A 1 168 ? -8.687 -4.693 1.442 1.00 97.88 168 HIS A C 1
ATOM 1368 O O . HIS A 1 168 ? -9.418 -4.369 2.386 1.00 97.88 168 HIS A O 1
ATOM 1374 N N . VAL A 1 169 ? -9.212 -5.143 0.293 1.00 98.06 169 VAL A N 1
ATOM 1375 C CA . VAL A 1 169 ? -10.657 -5.364 0.082 1.00 98.06 169 VAL A CA 1
ATOM 1376 C C . VAL A 1 169 ? -11.222 -6.321 1.135 1.00 98.06 169 VAL A C 1
ATOM 1378 O O . VAL A 1 169 ? -12.247 -6.022 1.746 1.00 98.06 169 VAL A O 1
ATOM 1381 N N . LYS A 1 170 ? -10.562 -7.459 1.385 1.00 97.00 170 LYS A N 1
ATOM 1382 C CA . LYS A 1 170 ? -11.025 -8.435 2.386 1.00 97.00 170 LYS A CA 1
ATOM 1383 C C . LYS A 1 170 ? -11.011 -7.849 3.794 1.00 97.00 170 LYS A C 1
ATOM 1385 O O . LYS A 1 170 ? -11.979 -8.032 4.527 1.00 97.00 170 LYS A O 1
ATOM 1390 N N . ILE A 1 171 ? -9.945 -7.144 4.171 1.00 96.00 171 ILE A N 1
ATOM 1391 C CA . ILE A 1 171 ? -9.823 -6.539 5.501 1.00 96.00 171 ILE A CA 1
ATOM 1392 C C . ILE A 1 171 ? -10.899 -5.480 5.720 1.00 96.00 171 ILE A C 1
ATOM 1394 O O . ILE A 1 171 ? -11.600 -5.531 6.729 1.00 96.00 171 ILE A O 1
ATOM 1398 N N . THR A 1 172 ? -11.113 -4.585 4.755 1.00 95.25 172 THR A N 1
ATOM 1399 C CA . THR A 1 172 ? -12.180 -3.576 4.848 1.00 95.25 172 THR A CA 1
ATOM 1400 C C . THR A 1 172 ? -13.576 -4.207 4.925 1.00 95.25 172 THR A C 1
ATOM 1402 O O . THR A 1 172 ? -14.414 -3.723 5.685 1.00 95.25 172 THR A O 1
ATOM 1405 N N . GLU A 1 173 ? -13.832 -5.328 4.237 1.00 93.69 173 GLU A N 1
ATOM 1406 C CA . GLU A 1 173 ? -15.087 -6.082 4.391 1.00 93.69 173 GLU A CA 1
ATOM 1407 C C . GLU A 1 173 ? -15.245 -6.749 5.759 1.00 93.69 173 GLU A C 1
ATOM 1409 O O . GLU A 1 173 ? -16.357 -6.791 6.289 1.00 93.69 173 GLU A O 1
ATOM 1414 N N . ILE A 1 174 ? -14.175 -7.338 6.300 1.00 92.56 174 ILE A N 1
ATOM 1415 C CA . ILE A 1 174 ? -14.198 -8.009 7.607 1.00 92.56 174 ILE A CA 1
ATOM 1416 C C . ILE A 1 174 ? -14.521 -6.989 8.694 1.00 92.56 174 ILE A C 1
ATOM 1418 O O . ILE A 1 174 ? -15.431 -7.219 9.490 1.00 92.56 174 ILE A O 1
ATOM 1422 N N . GLN A 1 175 ? -13.833 -5.847 8.679 1.00 91.62 175 GLN A N 1
ATOM 1423 C CA . GLN A 1 175 ? -14.056 -4.767 9.638 1.00 91.62 175 GLN A CA 1
ATOM 1424 C C . GLN A 1 175 ? -15.478 -4.202 9.520 1.00 91.62 175 GLN A C 1
ATOM 1426 O O . GLN A 1 175 ? -16.166 -4.058 10.523 1.00 91.62 175 GLN A O 1
ATOM 1431 N N . ALA A 1 176 ? -15.987 -4.007 8.297 1.00 87.31 176 ALA A N 1
ATOM 1432 C CA . ALA A 1 176 ? -17.344 -3.494 8.081 1.00 87.31 176 ALA A CA 1
ATOM 1433 C C . ALA A 1 176 ? -18.465 -4.446 8.539 1.00 87.31 176 ALA A C 1
ATOM 1435 O O . ALA A 1 176 ? -19.599 -4.008 8.707 1.00 87.31 176 ALA A O 1
ATOM 1436 N N . LYS A 1 177 ? -18.183 -5.747 8.692 1.00 82.69 177 LYS A N 1
ATOM 1437 C CA . LYS A 1 177 ? -19.132 -6.743 9.228 1.00 82.69 177 LYS A CA 1
ATOM 1438 C C . LYS A 1 177 ? -19.043 -6.886 10.753 1.00 82.69 177 LYS A C 1
ATOM 1440 O O . LYS A 1 177 ? -19.924 -7.520 11.333 1.00 82.69 177 LYS A O 1
ATOM 1445 N N . GLY A 1 178 ? -17.963 -6.393 11.362 1.00 70.00 178 GLY A N 1
ATOM 1446 C CA . GLY A 1 178 ? -17.725 -6.426 12.807 1.00 70.00 178 GLY A CA 1
ATOM 1447 C C . GLY A 1 178 ? -18.234 -5.191 13.560 1.00 70.00 178 GLY A C 1
ATOM 1448 O O . GLY A 1 178 ? -18.449 -5.296 14.767 1.00 70.00 178 GLY A O 1
ATOM 1449 N N . ASP A 1 179 ? -18.433 -4.074 12.852 1.00 53.22 179 ASP A N 1
ATOM 1450 C CA . ASP A 1 179 ? -19.087 -2.839 13.324 1.00 53.22 179 ASP A CA 1
ATOM 1451 C C . ASP A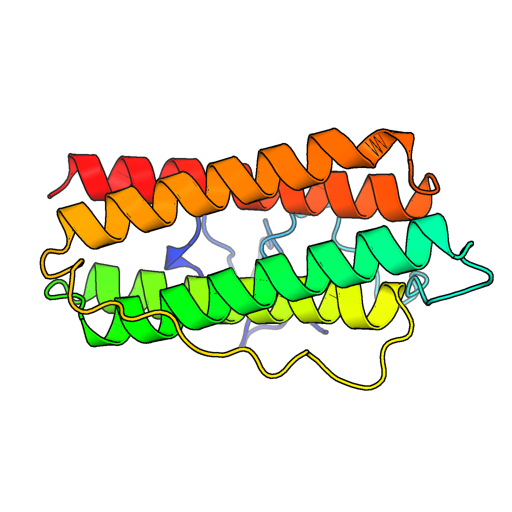 1 179 ? -20.624 -2.964 13.404 1.00 53.22 179 ASP A C 1
ATOM 1453 O O . ASP A 1 179 ? -21.215 -2.392 14.353 1.00 53.22 179 ASP A O 1
#

InterPro domains:
  IPR009078 Ferritin-like superfamily [SSF47240] (50-171)
  IPR012347 Ferritin-like [G3DSA:1.20.1260.10] (49-177)

Foldseek 3Di:
DDDAPVQLQALVLLFPDGDDNVGRQADNQAGFGPVPDDDPPDDDQAADPDDPQQLVLLLVQLLLLQLQLLLLCVQLVQAPDPSSVSNSPRSSRNSNVSSVSSCRHSVPPDRDDDDHDDPVVQNYPLSSLVVQLVSLVVSLVSLVVCLVVHDPVVNVVSVRNNVSSVRSNVSSVVVNVVD

Secondary structure (DSSP, 8-state):
----TTTTTTTGGGSSS---SS---B-TTT--BGGG---TTS------S--HHHHHHHHHHHHHHHHHHHHHHHHHHH-SSHHHHHHHHHHHHHHHHHHHHHHHHHT-SS----PPP--TT--SHHHHHHHHHHHHHHHHHHHHHHGGGS-HHHHHHHHHHHHHHHHHHHHHHHHHHH-

Sequence (179 aa):
MTINNKNYQLNASTFTDENTDQLILRCPFCGAMETHLGSQDEHVYAAEGHSYKVQKILDMAMKLEVFNSEFYEEASKQAKSKDLHVLFQELSKIEWMHASVHKILGGFDALPSLRLPDYSRHHTDALLLAEAHKREIHAIAFYKRYYDQVPEVIQKIFRGLMEVETEHVKITEIQAKGD